Protein AF-A0AAE1NTW1-F1 (afdb_monomer_lite)

Sequence (272 aa):
MKDDIPMLDTGENPEVPMPQDMIDLEVKFEKLESELRDVNSNAEALKRNYLELTELKHILMKTRVLFDEREGRTSLNTQNFLPEDLKGSVQLEYITGVILREKIPAFELALWRGEQVYKSVFIIFFQGDNLKMKVEKICQGFHGAMYPSPETPAGMQEMAKGVKTRLDDLRTVLNQTLDHRHCILVSIAREIRVWMTKVLMMKDIYQAFNMFNLDVIENGFIAECWIPVANLEDVQLALQRGTEKTGSFPAALITRSTQECPPTFHRTNKFT

pLDDT: mean 83.4, std 15.57, range [38.5, 97.44]

InterPro domains:
  IPR002490 V-type ATPase, V0 complex, 116kDa subunit family [PF01496] (11-272)
  IPR002490 V-type ATPase, V0 complex, 116kDa subunit family [PTHR11629] (2-272)

Radius of gyration: 36.16 Å; chains: 1; bounding box: 75×44×102 Å

Foldseek 3Di:
DVPPQAQDDPVDADDQDDPVVVVVVVVVVVVLVVLLVVLVVVLVVLVVVLVVLVQVLVQLVVVVVVVVVVVVCVPDDPPPPDPPVPPDPADKDKWKWKAFPCLVDDDDDDDDDPDDTDIDIDMDIDHDDVVVVVVVVVCVVRVTGIDDADPDPVRSVVVSVVSVVVSVVSVVVSVVSVVVSVVSVNVCSHCVVVSVSNVVSVVVVVVVQVQWDQDPVVRDT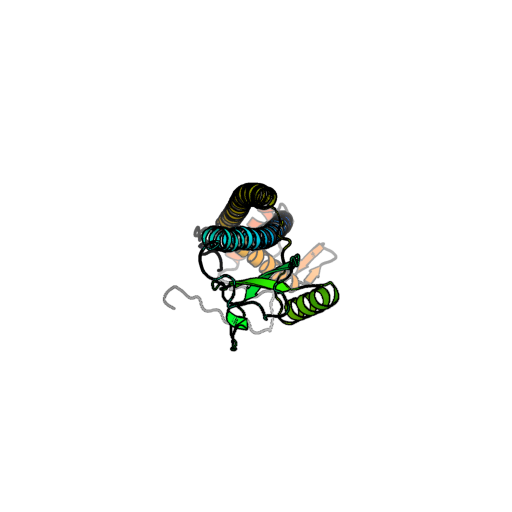HDDDDDDPVCPVVVQVVQVVVCVVVVHDGDDDDDDDDPDDGDDDDDDDPVD

Organism: NCBI:txid1843537

Secondary structure (DSSP, 8-state):
--S----------PPPPPHHHHHHHHHHHHHHHHHHHHHHHHHHHHHHHHHHHHHHHHHHHHHHHHHHHHHHTTTS-GGGSS-GGG-S----EEEEEEEEGGGSS-----SSS-----EEEEEEEE-SHHHHHHHHHHHHHTT-EEE---SSHHHHHHHHHHHHHHHHHHHHHHHHHHHHHHHHHHHHHHHHHHHHHHHHHHHHHHHHHTTSEEETTTTEEE------GGGHHHHHHH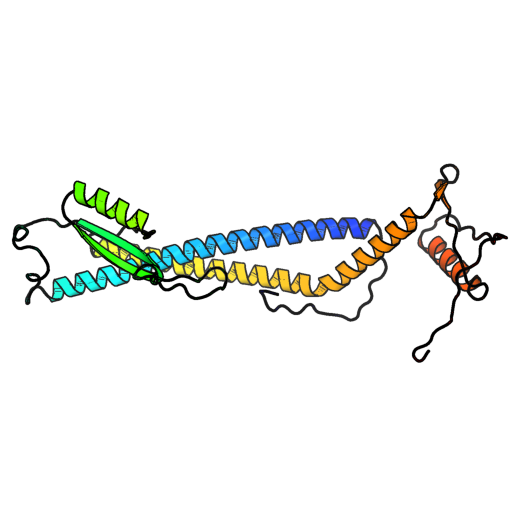HHHHHHHHT-PPP--------SPPPP-----S--

Structure (mmCIF, N/CA/C/O backbone):
data_AF-A0AAE1NTW1-F1
#
_entry.id   AF-A0AAE1NTW1-F1
#
loop_
_atom_site.group_PDB
_atom_site.id
_atom_site.type_symbol
_atom_site.label_atom_id
_atom_site.label_alt_id
_atom_site.label_comp_id
_atom_site.label_asym_id
_atom_site.label_entity_id
_atom_site.label_seq_id
_atom_site.pdbx_PDB_ins_code
_atom_site.Cartn_x
_atom_site.Cartn_y
_atom_site.Cartn_z
_atom_site.occupancy
_atom_site.B_iso_or_equiv
_atom_site.auth_seq_id
_atom_site.auth_comp_id
_atom_site.auth_asym_id
_atom_site.auth_atom_id
_atom_site.pdbx_PDB_model_num
ATOM 1 N N . MET A 1 1 ? -3.414 -10.719 -3.741 1.00 46.75 1 MET A N 1
ATOM 2 C CA . MET A 1 1 ? -3.835 -9.324 -3.489 1.00 46.75 1 MET A CA 1
ATOM 3 C C . MET A 1 1 ? -4.780 -9.352 -2.303 1.00 46.75 1 MET A C 1
ATOM 5 O O . MET A 1 1 ? -5.704 -10.141 -2.346 1.00 46.75 1 MET A O 1
ATOM 9 N N . LYS A 1 2 ? -4.506 -8.622 -1.216 1.00 53.47 2 LYS A N 1
ATOM 10 C CA . LYS A 1 2 ? -5.349 -8.655 -0.001 1.00 53.47 2 LYS A CA 1
ATOM 11 C C . LYS A 1 2 ? -6.585 -7.745 -0.084 1.00 53.47 2 LYS A C 1
ATOM 13 O O . LYS A 1 2 ? -7.468 -7.885 0.747 1.00 53.47 2 LYS A O 1
ATOM 18 N N . ASP A 1 3 ? -6.626 -6.846 -1.068 1.00 66.56 3 ASP A N 1
ATOM 19 C CA . ASP A 1 3 ? -7.650 -5.801 -1.199 1.00 66.56 3 ASP A CA 1
ATOM 20 C C . ASP A 1 3 ? -8.514 -5.930 -2.470 1.00 66.56 3 ASP A C 1
ATOM 22 O O . ASP A 1 3 ? -9.295 -5.031 -2.751 1.00 66.56 3 ASP A O 1
ATOM 26 N N . ASP A 1 4 ? -8.362 -7.011 -3.252 1.00 79.19 4 ASP A N 1
ATOM 27 C CA . ASP A 1 4 ? -9.123 -7.282 -4.492 1.00 79.19 4 ASP A CA 1
ATOM 28 C C . ASP A 1 4 ? -9.204 -6.113 -5.498 1.00 79.19 4 ASP A C 1
ATOM 30 O O . ASP A 1 4 ? -10.158 -5.985 -6.263 1.00 79.19 4 ASP A O 1
ATOM 34 N N . ILE A 1 5 ? -8.175 -5.262 -5.543 1.00 83.44 5 ILE A N 1
ATOM 35 C CA . ILE A 1 5 ? -8.079 -4.171 -6.521 1.00 83.44 5 ILE A CA 1
ATOM 36 C C . ILE A 1 5 ? -7.442 -4.720 -7.807 1.00 83.44 5 ILE A C 1
ATOM 38 O O . ILE A 1 5 ? -6.270 -5.112 -7.777 1.00 83.44 5 ILE A O 1
ATOM 42 N N . PRO A 1 6 ? -8.167 -4.755 -8.942 1.00 82.88 6 PRO A N 1
ATOM 43 C CA . PRO A 1 6 ? -7.606 -5.219 -10.201 1.00 82.88 6 PRO A CA 1
ATOM 44 C C . PRO A 1 6 ? -6.572 -4.214 -10.717 1.00 82.88 6 PRO A C 1
ATOM 46 O O . PRO A 1 6 ? -6.835 -3.014 -10.795 1.00 82.88 6 PRO A O 1
ATOM 49 N N . MET A 1 7 ? -5.395 -4.708 -11.106 1.00 83.31 7 MET A N 1
ATOM 50 C CA . MET A 1 7 ? -4.435 -3.904 -11.863 1.00 83.31 7 MET A CA 1
ATOM 51 C C . MET A 1 7 ? -4.991 -3.686 -13.265 1.00 83.31 7 MET A C 1
ATOM 53 O O . MET A 1 7 ? -5.134 -4.647 -14.026 1.00 83.31 7 MET A O 1
ATOM 57 N N . LEU A 1 8 ? -5.310 -2.436 -13.589 1.00 77.81 8 LEU A N 1
ATOM 58 C CA . LEU A 1 8 ? -5.854 -2.079 -14.891 1.00 77.81 8 LEU A CA 1
ATOM 59 C C . LEU A 1 8 ? -4.734 -2.127 -15.930 1.00 77.81 8 LEU A C 1
ATOM 61 O O . LEU A 1 8 ? -3.633 -1.631 -15.700 1.00 77.81 8 LEU A O 1
ATOM 65 N N . ASP A 1 9 ? -5.018 -2.765 -17.060 1.00 76.62 9 ASP A N 1
ATOM 66 C CA . ASP A 1 9 ? -4.158 -2.722 -18.233 1.00 76.62 9 ASP A CA 1
ATOM 67 C C . ASP A 1 9 ? -4.825 -1.820 -19.263 1.00 76.62 9 ASP A C 1
ATOM 69 O O . ASP A 1 9 ? -5.886 -2.149 -19.793 1.00 76.62 9 ASP A O 1
ATOM 73 N N . THR A 1 10 ? -4.242 -0.646 -19.486 1.00 75.69 10 THR A N 1
ATOM 74 C CA . THR A 1 10 ? -4.731 0.299 -20.492 1.00 75.69 10 THR A CA 1
ATOM 75 C C . THR A 1 10 ? -4.335 -0.130 -21.906 1.00 75.69 10 THR A C 1
ATOM 77 O O . THR A 1 10 ? -4.833 0.445 -22.870 1.00 75.69 10 THR A O 1
ATOM 80 N N . GLY A 1 11 ? -3.464 -1.141 -22.053 1.00 77.88 11 GLY A N 1
ATOM 81 C CA . GLY A 1 11 ? -2.886 -1.547 -23.335 1.00 77.88 11 GLY A CA 1
ATOM 82 C C . GLY A 1 11 ? -1.926 -0.510 -23.926 1.00 77.88 11 GLY A C 1
ATOM 83 O O . GLY A 1 11 ? -1.447 -0.684 -25.045 1.00 77.88 11 GLY A O 1
ATOM 84 N N . GLU A 1 12 ? -1.648 0.571 -23.196 1.00 79.31 12 GLU A N 1
ATOM 85 C CA . GLU A 1 12 ? -0.728 1.618 -23.619 1.00 79.31 12 GLU A CA 1
ATOM 86 C C . GLU A 1 12 ? 0.711 1.143 -23.435 1.00 79.31 12 GLU A C 1
ATOM 88 O O . GLU A 1 12 ? 1.112 0.718 -22.350 1.00 79.31 12 GLU A O 1
ATOM 93 N N . ASN A 1 13 ? 1.504 1.242 -24.500 1.00 84.19 13 ASN A N 1
ATOM 94 C CA . ASN A 1 13 ? 2.938 1.017 -24.422 1.00 84.19 13 ASN A CA 1
ATOM 95 C C . ASN A 1 13 ? 3.631 2.372 -24.213 1.00 84.19 13 ASN A C 1
ATOM 97 O O . ASN A 1 13 ? 3.634 3.179 -25.148 1.00 84.19 13 ASN A O 1
ATOM 101 N N . PRO A 1 14 ? 4.160 2.671 -23.013 1.00 89.81 14 PRO A N 1
ATOM 102 C CA . PRO A 1 14 ? 4.766 3.968 -22.753 1.00 89.81 14 PRO A CA 1
ATOM 103 C C . PRO A 1 14 ? 6.038 4.169 -23.575 1.00 89.81 14 PRO A C 1
ATOM 105 O O . PRO A 1 14 ? 6.786 3.228 -23.838 1.00 89.81 14 PRO A O 1
ATOM 108 N N . GLU A 1 15 ? 6.311 5.423 -23.934 1.00 89.56 15 GLU A N 1
ATOM 109 C CA . GLU A 1 15 ? 7.620 5.789 -24.470 1.00 89.56 15 GLU A CA 1
ATOM 110 C C . GLU A 1 15 ? 8.718 5.595 -23.417 1.00 89.56 15 GLU A C 1
ATOM 112 O O . GLU A 1 15 ? 8.477 5.703 -22.207 1.00 89.56 15 GLU A O 1
ATOM 117 N N . VAL A 1 16 ? 9.937 5.338 -23.904 1.00 90.25 16 VAL A N 1
ATOM 118 C CA . VAL A 1 16 ? 11.138 5.247 -23.069 1.00 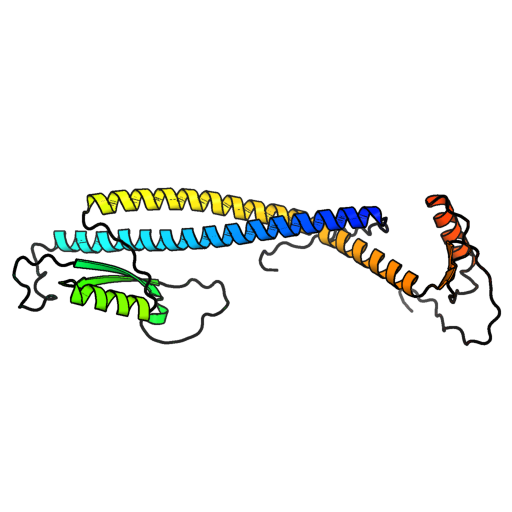90.25 16 VAL A CA 1
ATOM 119 C C . VAL A 1 16 ? 11.283 6.551 -22.269 1.00 90.25 16 VAL A C 1
ATOM 121 O O . VAL A 1 16 ? 11.349 7.620 -22.884 1.00 90.25 16 VAL A O 1
ATOM 124 N N . PRO A 1 17 ? 11.324 6.486 -20.926 1.00 92.75 17 PRO A N 1
ATOM 125 C CA . PRO A 1 17 ? 11.448 7.671 -20.084 1.00 92.75 17 PRO A CA 1
ATOM 126 C C . PRO A 1 17 ? 12.842 8.294 -20.212 1.00 92.75 17 PRO A C 1
ATOM 128 O O . PRO A 1 17 ? 13.831 7.592 -20.438 1.00 92.75 17 PRO A O 1
ATOM 131 N N . MET A 1 18 ? 12.941 9.609 -20.021 1.00 90.75 18 MET A N 1
ATOM 132 C CA . MET A 1 18 ? 14.243 10.253 -19.857 1.00 90.75 18 MET A CA 1
ATOM 133 C C . MET A 1 18 ? 14.819 9.952 -18.461 1.00 90.75 18 MET A C 1
ATOM 135 O O . MET A 1 18 ? 14.057 9.702 -17.525 1.00 90.75 18 MET A O 1
ATOM 139 N N . PRO A 1 19 ? 16.151 10.029 -18.265 1.00 91.06 19 PRO A N 1
ATOM 140 C CA . PRO A 1 19 ? 16.755 9.850 -16.943 1.00 91.06 19 PRO A CA 1
ATOM 141 C C . PRO A 1 19 ? 16.162 10.771 -15.865 1.00 91.06 19 PRO A C 1
ATOM 143 O O . PRO A 1 19 ? 16.040 10.368 -14.714 1.00 91.06 19 PRO A O 1
ATOM 146 N N . GLN A 1 20 ? 15.753 11.989 -16.234 1.00 91.69 20 GLN A N 1
ATOM 147 C CA . GLN A 1 20 ? 15.112 12.925 -15.308 1.00 91.69 20 GLN A CA 1
ATOM 148 C C . GLN A 1 20 ? 13.721 12.444 -14.861 1.00 91.69 20 GLN A C 1
ATOM 150 O O . GLN A 1 20 ? 13.424 12.486 -13.671 1.00 91.69 20 GLN A O 1
ATOM 155 N N . ASP A 1 21 ? 12.920 11.880 -15.772 1.00 92.50 21 ASP A N 1
ATOM 156 C CA . ASP A 1 21 ? 11.608 11.306 -15.440 1.00 92.50 21 ASP A CA 1
ATOM 157 C C . ASP A 1 21 ? 11.729 10.128 -14.459 1.00 92.50 21 ASP A C 1
ATOM 159 O O . ASP A 1 21 ? 10.807 9.846 -13.695 1.00 92.50 21 ASP A O 1
ATOM 163 N N . MET A 1 22 ? 12.860 9.413 -14.486 1.00 94.56 22 MET A N 1
ATOM 164 C CA . MET A 1 22 ? 13.136 8.315 -13.558 1.00 94.56 22 MET A CA 1
ATOM 165 C C . MET A 1 22 ? 13.396 8.815 -12.136 1.00 94.56 22 MET A C 1
ATOM 167 O O . MET A 1 22 ? 12.933 8.180 -11.192 1.00 94.56 22 MET A O 1
ATOM 171 N N . ILE A 1 23 ? 14.065 9.963 -11.987 1.00 94.88 23 ILE A N 1
ATOM 172 C CA . ILE A 1 23 ? 14.251 10.627 -10.688 1.00 94.88 23 ILE A CA 1
ATOM 173 C C . ILE A 1 23 ? 12.892 11.087 -10.149 1.00 94.88 23 ILE A C 1
ATOM 175 O O . ILE A 1 23 ? 12.562 10.842 -8.991 1.00 94.88 23 ILE A O 1
ATOM 179 N N . ASP A 1 24 ? 12.056 11.688 -10.999 1.00 95.00 24 ASP A N 1
ATOM 180 C CA . ASP A 1 24 ? 10.706 12.104 -10.602 1.00 95.00 24 ASP A CA 1
ATOM 181 C C . ASP A 1 24 ? 9.829 10.904 -10.198 1.00 95.00 24 ASP A C 1
ATOM 183 O O . ASP A 1 24 ? 9.049 10.983 -9.243 1.00 95.00 24 ASP A O 1
ATOM 187 N N . LEU A 1 25 ? 9.966 9.770 -10.897 1.00 95.12 25 LEU A N 1
ATOM 188 C CA . LEU A 1 25 ? 9.301 8.517 -10.537 1.00 95.12 25 LEU A CA 1
ATOM 189 C C . LEU A 1 25 ? 9.793 7.960 -9.200 1.00 95.12 25 LEU A C 1
ATOM 191 O O . LEU A 1 25 ? 8.965 7.505 -8.414 1.00 95.12 25 LEU A O 1
ATOM 195 N N . GLU A 1 26 ? 11.093 8.017 -8.921 1.00 96.00 26 GLU A N 1
ATOM 196 C CA . GLU A 1 26 ? 11.665 7.605 -7.635 1.00 96.00 26 GLU A CA 1
ATOM 197 C C . GLU A 1 26 ? 11.064 8.421 -6.484 1.00 96.00 26 GLU A C 1
ATOM 199 O O . GLU A 1 26 ? 10.476 7.845 -5.568 1.00 96.00 26 GLU A O 1
ATOM 204 N N . VAL A 1 27 ? 11.060 9.753 -6.599 1.00 97.19 27 VAL A N 1
ATOM 205 C CA . VAL A 1 27 ? 10.424 10.651 -5.617 1.00 97.19 27 VAL A CA 1
ATOM 206 C C . VAL A 1 27 ? 8.932 10.333 -5.449 1.00 97.19 27 VAL A C 1
ATOM 208 O O . VAL A 1 27 ? 8.403 10.326 -4.332 1.00 97.19 27 VAL A O 1
ATOM 211 N N . LYS A 1 28 ? 8.223 10.043 -6.551 1.00 95.75 28 LYS A N 1
ATOM 212 C CA . LYS A 1 28 ? 6.808 9.640 -6.510 1.00 95.75 28 LYS A CA 1
ATOM 213 C C . LYS A 1 28 ? 6.632 8.318 -5.755 1.00 95.75 28 LYS A C 1
ATOM 215 O O . LYS A 1 28 ? 5.699 8.216 -4.956 1.00 95.75 28 LYS A O 1
ATOM 220 N N . PHE A 1 29 ? 7.495 7.326 -5.976 1.00 96.94 29 PHE A N 1
ATOM 221 C CA . PHE A 1 29 ? 7.429 6.032 -5.291 1.00 96.94 29 PHE A CA 1
ATOM 222 C C . PHE A 1 29 ? 7.734 6.150 -3.805 1.00 96.94 29 PHE A C 1
ATOM 224 O O . PHE A 1 29 ? 6.956 5.630 -3.010 1.00 96.94 29 PHE A O 1
ATOM 231 N N . GLU A 1 30 ? 8.781 6.880 -3.422 1.00 97.44 30 GLU A N 1
ATOM 232 C CA . GLU A 1 30 ? 9.118 7.113 -2.013 1.00 97.44 30 GLU A CA 1
ATOM 233 C C . GLU A 1 30 ? 7.956 7.770 -1.266 1.00 97.44 30 GLU A C 1
ATOM 235 O O . GLU A 1 30 ? 7.570 7.336 -0.176 1.00 97.44 30 GLU A O 1
ATOM 240 N N . LYS A 1 31 ? 7.331 8.780 -1.884 1.00 97.00 31 LYS A N 1
ATOM 241 C CA . LYS A 1 31 ? 6.164 9.453 -1.313 1.00 97.00 31 LYS A CA 1
ATOM 242 C C . LYS A 1 31 ? 4.980 8.499 -1.138 1.00 97.00 31 LYS A C 1
ATOM 244 O O . LYS A 1 31 ? 4.380 8.475 -0.065 1.00 97.00 31 LYS A O 1
ATOM 249 N N . LEU A 1 32 ? 4.641 7.726 -2.173 1.00 96.75 32 LEU A N 1
ATOM 250 C CA . LEU A 1 32 ? 3.528 6.770 -2.127 1.00 96.75 32 LEU A CA 1
ATOM 251 C C . LEU A 1 32 ? 3.777 5.649 -1.114 1.00 96.75 32 LEU A C 1
ATOM 253 O O . LEU A 1 32 ? 2.855 5.235 -0.412 1.00 96.75 32 LEU A O 1
ATOM 257 N N . GLU A 1 33 ? 5.014 5.166 -1.020 1.00 96.12 33 GLU A N 1
ATOM 258 C CA . GLU A 1 33 ? 5.404 4.154 -0.046 1.00 96.12 33 GLU A CA 1
ATOM 259 C C . GLU A 1 33 ? 5.278 4.688 1.383 1.00 96.12 33 GLU A C 1
ATOM 261 O O . GLU A 1 33 ? 4.667 4.023 2.224 1.00 96.12 33 GLU A O 1
ATOM 266 N N . SER A 1 34 ? 5.809 5.886 1.651 1.00 96.94 34 SER A N 1
ATOM 267 C CA . SER A 1 34 ? 5.696 6.531 2.962 1.00 96.94 34 SER A CA 1
ATOM 268 C C . SER A 1 34 ? 4.233 6.721 3.352 1.00 96.94 34 SER A C 1
ATOM 270 O O . SER A 1 34 ? 3.830 6.314 4.440 1.00 96.94 34 SER A O 1
ATOM 272 N N . GLU A 1 35 ? 3.414 7.263 2.448 1.00 96.25 35 GLU A N 1
ATOM 273 C CA . GLU A 1 35 ? 1.996 7.507 2.711 1.00 96.25 35 GLU A CA 1
ATOM 274 C C . GLU A 1 35 ? 1.241 6.203 3.012 1.00 96.25 35 GLU A C 1
ATOM 276 O O . GLU A 1 35 ? 0.511 6.116 4.002 1.00 96.25 35 GLU A O 1
ATOM 281 N N . LEU A 1 36 ? 1.448 5.149 2.216 1.00 95.31 36 LEU A N 1
ATOM 282 C CA . LEU A 1 36 ? 0.819 3.849 2.466 1.00 95.31 36 LEU A CA 1
ATOM 283 C C . LEU A 1 36 ? 1.290 3.211 3.774 1.00 95.31 36 LEU A C 1
ATOM 285 O O . LEU A 1 36 ? 0.491 2.575 4.469 1.00 95.31 36 LEU A O 1
ATOM 289 N N . ARG A 1 37 ? 2.570 3.361 4.121 1.00 95.69 37 ARG A N 1
ATOM 290 C CA . ARG A 1 37 ? 3.134 2.849 5.373 1.00 95.69 37 ARG A CA 1
ATOM 291 C C . ARG A 1 37 ? 2.486 3.528 6.578 1.00 95.69 37 ARG A C 1
ATOM 293 O O . ARG A 1 37 ? 2.047 2.830 7.495 1.00 95.69 37 ARG A O 1
ATOM 300 N N . ASP A 1 38 ? 2.353 4.848 6.536 1.00 95.88 38 ASP A N 1
ATOM 301 C CA . ASP A 1 38 ? 1.736 5.638 7.602 1.00 95.88 38 ASP A CA 1
ATOM 302 C C . ASP A 1 38 ? 0.249 5.308 7.753 1.00 95.88 38 ASP A C 1
ATOM 304 O O . ASP A 1 38 ? -0.223 5.031 8.858 1.00 95.88 38 ASP A O 1
ATOM 308 N N . VAL A 1 39 ? -0.490 5.243 6.641 1.00 95.25 39 VAL A N 1
ATOM 309 C CA . VAL A 1 39 ? -1.915 4.880 6.640 1.00 95.25 39 VAL A CA 1
ATOM 310 C C . VAL A 1 39 ? -2.131 3.473 7.201 1.00 95.25 39 VAL A C 1
ATOM 312 O O . VAL A 1 39 ? -3.048 3.269 7.999 1.00 95.25 39 VAL A O 1
ATOM 315 N N . ASN A 1 40 ? -1.281 2.506 6.846 1.00 92.12 40 ASN A N 1
ATOM 316 C CA . ASN A 1 40 ? -1.369 1.146 7.380 1.00 92.12 40 ASN A CA 1
ATOM 317 C C . ASN A 1 40 ? -1.079 1.099 8.886 1.00 92.12 40 ASN A C 1
ATOM 319 O O . ASN A 1 40 ? -1.865 0.515 9.634 1.00 92.12 40 ASN A O 1
ATOM 323 N N . SER A 1 41 ? -0.007 1.753 9.341 1.00 94.56 41 SER A N 1
ATOM 324 C CA . SER A 1 41 ? 0.349 1.834 10.765 1.00 94.56 41 SER A CA 1
ATOM 325 C C . SER A 1 41 ? -0.773 2.473 11.594 1.00 94.56 41 SER A C 1
ATOM 327 O O . SER A 1 41 ? -1.205 1.927 12.617 1.00 94.56 41 SER A O 1
ATOM 329 N N . ASN A 1 42 ? -1.332 3.581 11.098 1.00 93.38 42 ASN A N 1
ATOM 330 C CA . ASN A 1 42 ? -2.451 4.276 11.727 1.00 93.38 42 ASN A CA 1
ATOM 331 C C . ASN A 1 42 ? -3.712 3.404 11.765 1.00 93.38 42 ASN A C 1
ATOM 333 O O . ASN A 1 42 ? -4.355 3.297 12.811 1.00 93.38 42 ASN A O 1
ATOM 337 N N . ALA A 1 43 ? -4.049 2.727 10.664 1.00 91.06 43 ALA A N 1
ATOM 338 C CA . ALA A 1 43 ? -5.199 1.829 10.609 1.00 91.06 43 ALA A CA 1
ATOM 339 C C . ALA A 1 43 ? -5.066 0.658 11.597 1.00 91.06 43 ALA A C 1
ATOM 341 O O . ALA A 1 43 ? -6.049 0.275 12.234 1.00 91.06 43 ALA A O 1
ATOM 342 N N . GLU A 1 44 ? -3.870 0.091 11.760 1.00 90.25 44 GLU A N 1
ATOM 343 C CA . GLU A 1 44 ? -3.610 -0.961 12.746 1.00 90.25 44 GLU A CA 1
ATOM 344 C C . GLU A 1 44 ? -3.748 -0.460 14.186 1.00 90.25 44 GLU A C 1
ATOM 346 O O . GLU A 1 44 ? -4.365 -1.137 15.013 1.00 90.25 44 GLU A O 1
ATOM 351 N N . ALA A 1 45 ? -3.218 0.727 14.494 1.00 92.56 45 ALA A N 1
ATOM 352 C CA . ALA A 1 45 ? -3.354 1.342 15.812 1.00 92.56 45 ALA A CA 1
ATOM 353 C C . ALA A 1 45 ? -4.823 1.655 16.150 1.00 92.56 45 ALA A C 1
ATOM 355 O O . ALA A 1 45 ? -5.294 1.321 17.241 1.00 92.56 45 ALA A O 1
ATOM 356 N N . LEU A 1 46 ? -5.572 2.217 15.195 1.00 92.00 46 LEU A N 1
ATOM 357 C CA . LEU A 1 46 ? -7.005 2.487 15.334 1.00 92.00 46 LEU A CA 1
ATOM 358 C C . LEU A 1 46 ? -7.805 1.199 15.548 1.00 92.00 46 LEU A C 1
ATOM 360 O O . LEU A 1 46 ? -8.664 1.157 16.427 1.00 92.00 46 LEU A O 1
ATOM 364 N N . LYS A 1 47 ? -7.504 0.130 14.798 1.00 90.50 47 LYS A N 1
ATOM 365 C CA . LYS A 1 47 ? -8.144 -1.184 14.981 1.00 90.50 47 LYS A CA 1
ATOM 366 C C . LYS A 1 47 ? -7.875 -1.763 16.367 1.00 90.50 47 LYS A C 1
ATOM 368 O O . LYS A 1 47 ? -8.808 -2.272 16.982 1.00 90.50 47 LYS A O 1
ATOM 373 N N . ARG A 1 48 ? -6.639 -1.672 16.871 1.00 90.31 48 ARG A N 1
ATOM 374 C CA . ARG A 1 48 ? -6.294 -2.129 18.230 1.00 90.31 48 ARG A CA 1
ATOM 375 C C . ARG A 1 48 ? -7.125 -1.403 19.290 1.00 90.31 48 ARG A C 1
ATOM 377 O O . ARG A 1 48 ? -7.823 -2.061 20.053 1.00 90.31 48 ARG A O 1
ATOM 384 N N . ASN A 1 49 ? -7.153 -0.072 19.247 1.00 92.81 49 ASN A N 1
ATOM 385 C CA . ASN A 1 49 ? -7.946 0.741 20.177 1.00 92.81 49 ASN A CA 1
ATOM 386 C C . ASN A 1 49 ? -9.457 0.442 20.066 1.00 92.81 49 ASN A C 1
ATOM 388 O O . ASN A 1 49 ? -10.153 0.265 21.066 1.00 92.81 49 ASN A O 1
ATOM 392 N N . TYR A 1 50 ? -9.968 0.299 18.840 1.00 91.12 50 TYR A N 1
ATOM 393 C CA . TYR A 1 50 ? -11.365 -0.062 18.606 1.00 91.12 50 TYR A CA 1
ATOM 394 C C . TYR A 1 50 ? -11.734 -1.412 19.240 1.00 91.12 50 TYR A C 1
ATOM 396 O O . TYR A 1 50 ? -12.803 -1.541 19.842 1.00 91.12 50 TYR A O 1
ATOM 404 N N . LEU A 1 51 ? -10.858 -2.418 19.131 1.00 90.12 51 LEU A N 1
ATOM 405 C CA . LEU A 1 51 ? -11.069 -3.734 19.737 1.00 90.12 51 LEU A CA 1
ATOM 406 C C . LEU A 1 51 ? -11.048 -3.669 21.271 1.00 90.12 51 LEU A C 1
ATOM 408 O O . LEU A 1 51 ? -11.954 -4.215 21.898 1.00 90.12 51 LEU A O 1
ATOM 412 N N . GLU A 1 52 ? -10.095 -2.951 21.867 1.00 91.44 52 GLU A N 1
ATOM 413 C CA . GLU A 1 52 ? -10.004 -2.758 23.326 1.00 91.44 52 GLU A CA 1
ATOM 414 C C . GLU A 1 52 ? -11.252 -2.063 23.895 1.00 91.44 52 GLU A C 1
ATOM 416 O O . GLU A 1 52 ? -11.854 -2.521 24.869 1.00 91.44 52 GLU A O 1
ATOM 421 N N . LEU A 1 53 ? -11.724 -0.991 23.251 1.00 92.81 53 LEU A N 1
ATOM 422 C CA . LEU A 1 53 ? -12.957 -0.317 23.670 1.00 92.81 53 LEU A CA 1
ATOM 423 C C . LEU A 1 53 ? -14.202 -1.174 23.434 1.00 92.81 53 LEU A C 1
ATOM 425 O O . LEU A 1 53 ? -15.166 -1.097 24.201 1.00 92.81 53 LEU A O 1
ATOM 429 N N . THR A 1 54 ? -14.194 -2.013 22.398 1.00 91.38 54 THR A N 1
ATOM 430 C CA . THR A 1 54 ? -15.275 -2.972 22.156 1.00 91.38 54 THR A CA 1
ATOM 431 C C . THR A 1 54 ? -15.325 -4.014 23.270 1.00 91.38 54 THR A C 1
ATOM 433 O O . THR A 1 54 ? -16.416 -4.341 23.738 1.00 91.38 54 THR A O 1
ATOM 436 N N . GLU A 1 55 ? -14.183 -4.507 23.742 1.00 91.19 55 GLU A N 1
ATOM 437 C CA . GLU A 1 55 ? -14.104 -5.397 24.905 1.00 91.19 55 GLU A CA 1
ATOM 438 C C . GLU A 1 55 ? -14.662 -4.726 26.159 1.00 91.19 55 GLU A C 1
ATOM 440 O O . GLU A 1 55 ? -15.580 -5.269 26.780 1.00 91.19 55 GLU A O 1
ATOM 445 N N . LEU A 1 56 ? -14.204 -3.510 26.469 1.00 92.25 56 LEU A N 1
ATOM 446 C CA . LEU A 1 56 ? -14.690 -2.746 27.618 1.00 92.25 56 LEU A CA 1
ATOM 447 C C . LEU A 1 56 ? -16.206 -2.508 27.555 1.00 92.25 56 LEU A C 1
ATOM 449 O O . LEU A 1 56 ? -16.907 -2.691 28.550 1.00 92.25 56 LEU A O 1
ATOM 453 N N . LYS A 1 57 ? -16.749 -2.174 26.377 1.00 91.94 57 LYS A N 1
ATOM 454 C CA . LYS A 1 57 ? -18.199 -2.049 26.172 1.00 91.94 57 LYS A CA 1
ATOM 455 C C . LYS A 1 57 ? -18.931 -3.338 26.555 1.00 91.94 57 LYS A C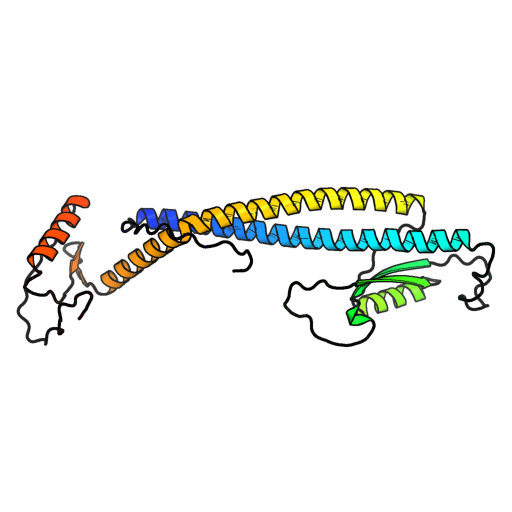 1
ATOM 457 O O . LYS A 1 57 ? -19.945 -3.276 27.250 1.00 91.94 57 LYS A O 1
ATOM 462 N N . HIS A 1 58 ? -18.448 -4.496 26.104 1.00 90.00 58 HIS A N 1
ATOM 463 C CA . HIS A 1 58 ? -19.087 -5.778 26.411 1.00 90.00 58 HIS A CA 1
ATOM 464 C C . HIS A 1 58 ? -19.000 -6.124 27.897 1.00 90.00 58 HIS A C 1
ATOM 466 O O . HIS A 1 58 ? -19.980 -6.630 28.444 1.00 90.00 58 HIS A O 1
ATOM 472 N N . ILE A 1 59 ? -17.882 -5.809 28.555 1.00 90.38 59 ILE A N 1
ATOM 473 C CA . ILE A 1 59 ? -17.737 -5.960 30.007 1.00 90.38 59 ILE A CA 1
ATOM 474 C C . ILE A 1 59 ? -18.796 -5.127 30.722 1.00 90.38 59 ILE A C 1
ATOM 476 O O . ILE A 1 59 ? -19.600 -5.690 31.453 1.00 90.38 59 ILE A O 1
ATOM 480 N N . LEU A 1 60 ? -18.882 -3.823 30.443 1.00 88.94 60 LEU A N 1
ATOM 481 C CA . LEU A 1 60 ? -19.853 -2.932 31.089 1.00 88.94 60 LEU A CA 1
ATOM 482 C C . LEU A 1 60 ? -21.302 -3.404 30.885 1.00 88.94 60 LEU A C 1
ATOM 484 O O . LEU A 1 60 ? -22.104 -3.369 31.818 1.00 88.94 60 LEU A O 1
ATOM 488 N N . MET A 1 61 ? -21.641 -3.897 29.688 1.00 87.00 61 MET A N 1
ATOM 489 C CA . MET A 1 61 ? -22.975 -4.440 29.407 1.00 87.00 61 MET A CA 1
ATOM 490 C C . MET A 1 61 ? -23.262 -5.728 30.189 1.00 87.00 61 MET A C 1
ATOM 492 O O . MET A 1 61 ? -24.358 -5.879 30.724 1.00 87.00 61 MET A O 1
ATOM 496 N N . LYS A 1 62 ? -22.307 -6.663 30.259 1.00 84.94 62 LYS A N 1
ATOM 497 C CA . LYS A 1 62 ? -22.490 -7.954 30.944 1.00 84.94 62 LYS A CA 1
ATOM 498 C C . LYS A 1 62 ? -22.467 -7.812 32.462 1.00 84.94 62 LYS A C 1
ATOM 500 O O . LYS A 1 62 ? -23.300 -8.418 33.129 1.00 84.94 62 LYS A O 1
ATOM 505 N N . THR A 1 63 ? -21.572 -6.982 32.988 1.00 84.94 63 THR A N 1
ATOM 506 C CA . THR A 1 63 ? -21.484 -6.656 34.413 1.00 84.94 63 THR A CA 1
ATOM 507 C C . THR A 1 63 ? -22.790 -6.045 34.906 1.00 84.94 63 THR A C 1
ATOM 509 O O . THR A 1 63 ? -23.340 -6.522 35.894 1.00 84.94 63 THR A O 1
ATOM 512 N N . ARG A 1 64 ? -23.361 -5.082 34.169 1.00 80.75 64 ARG A N 1
ATOM 513 C CA . ARG A 1 64 ? -24.654 -4.481 34.520 1.00 80.75 64 ARG A CA 1
ATOM 514 C C . ARG A 1 64 ? -25.783 -5.508 34.620 1.00 80.75 64 ARG A C 1
ATOM 516 O O . ARG A 1 64 ? -26.489 -5.513 35.616 1.00 80.75 64 ARG A O 1
ATOM 523 N N . VAL A 1 65 ? -25.927 -6.393 33.630 1.00 79.88 65 VAL A N 1
ATOM 524 C CA . VAL A 1 65 ? -26.975 -7.434 33.648 1.00 79.88 65 VAL A CA 1
ATOM 525 C C . VAL A 1 65 ? -26.839 -8.334 34.878 1.00 79.88 65 VAL A C 1
ATOM 527 O O . VAL A 1 65 ? -27.834 -8.631 35.528 1.00 79.88 65 VAL A O 1
ATOM 530 N N . LEU A 1 66 ? -25.613 -8.720 35.241 1.00 75.19 66 LEU A N 1
ATOM 531 C CA . LEU A 1 66 ? -25.366 -9.563 36.414 1.00 75.19 66 LEU A CA 1
ATOM 532 C C . LEU A 1 66 ? -25.714 -8.871 37.741 1.00 75.19 66 LEU A C 1
ATOM 534 O O . LEU A 1 66 ? -26.152 -9.544 38.675 1.00 75.19 66 LEU A O 1
ATOM 538 N N . PHE A 1 67 ? -25.524 -7.554 37.845 1.00 74.50 67 PHE A N 1
ATOM 539 C CA . PHE A 1 67 ? -25.910 -6.787 39.033 1.00 74.50 67 PHE A CA 1
ATOM 540 C C . PHE A 1 67 ? -27.418 -6.496 39.077 1.00 74.50 67 PHE A C 1
ATOM 542 O O . PHE A 1 67 ? -28.026 -6.717 40.124 1.00 74.50 67 PHE A O 1
ATOM 549 N N . ASP A 1 68 ? -28.037 -6.131 37.950 1.00 72.12 68 ASP A N 1
ATOM 550 C CA . ASP A 1 68 ? -29.493 -5.933 37.844 1.00 72.12 68 ASP A CA 1
ATOM 551 C C . ASP A 1 68 ? -30.251 -7.244 38.182 1.00 72.12 68 ASP A C 1
ATOM 553 O O . ASP A 1 68 ? -31.246 -7.236 38.910 1.00 72.12 68 ASP A O 1
ATOM 557 N N . GLU A 1 69 ? -29.750 -8.407 37.735 1.00 66.12 69 GLU A N 1
ATOM 558 C CA . GLU A 1 69 ? -30.297 -9.727 38.099 1.00 66.12 69 GLU A CA 1
ATOM 559 C C . GLU A 1 69 ? -30.144 -10.056 39.594 1.00 66.12 69 GLU A C 1
ATOM 561 O O . GLU A 1 69 ? -30.990 -10.757 40.156 1.00 66.12 69 GLU A O 1
ATOM 566 N N . ARG A 1 70 ? -29.081 -9.574 40.253 1.00 58.00 70 ARG A N 1
ATOM 567 C CA . ARG A 1 70 ? -28.880 -9.749 41.701 1.00 58.00 70 ARG A CA 1
ATOM 568 C C . ARG A 1 70 ? -29.829 -8.873 42.512 1.00 58.00 70 ARG A C 1
ATOM 570 O O . ARG A 1 70 ? -30.415 -9.383 43.462 1.00 58.00 70 ARG A O 1
ATOM 577 N N . GLU A 1 71 ? -30.028 -7.615 42.120 1.00 53.91 71 GLU A N 1
ATOM 578 C CA . GLU A 1 71 ? -30.986 -6.714 42.777 1.00 53.91 71 GLU A CA 1
ATOM 579 C C . GLU A 1 71 ? -32.436 -7.203 42.603 1.00 53.91 71 GLU A C 1
ATOM 581 O O . GLU A 1 71 ? -33.213 -7.192 43.561 1.00 53.91 71 GLU A O 1
ATOM 586 N N . GLY A 1 72 ? -32.786 -7.755 41.434 1.00 47.06 72 GLY A N 1
ATOM 587 C CA . GLY A 1 72 ? -34.088 -8.393 41.196 1.00 47.06 72 GLY A CA 1
ATOM 588 C C . GLY A 1 72 ? -34.292 -9.729 41.931 1.00 47.06 72 GLY A C 1
ATOM 589 O O . GLY A 1 72 ? -35.429 -10.138 42.167 1.00 47.06 72 GLY A O 1
ATOM 590 N N . ARG A 1 73 ? -33.209 -10.410 42.334 1.00 42.59 73 ARG A N 1
ATOM 591 C CA . ARG A 1 73 ? -33.231 -11.671 43.103 1.00 42.59 73 ARG A CA 1
ATOM 592 C C . ARG A 1 73 ? -33.126 -11.492 44.614 1.00 42.59 73 ARG A C 1
ATOM 594 O O . ARG A 1 73 ? -33.117 -12.496 45.329 1.00 42.59 73 ARG A O 1
ATOM 601 N N . THR A 1 74 ? -33.195 -10.265 45.129 1.00 41.72 74 THR A N 1
ATOM 602 C CA . THR A 1 74 ? -33.282 -9.972 46.576 1.00 41.72 74 THR A CA 1
ATOM 603 C C . THR A 1 74 ? -34.606 -10.423 47.227 1.00 41.72 74 THR A C 1
ATOM 605 O O . THR A 1 74 ? -35.042 -9.886 48.240 1.00 41.72 74 THR A O 1
ATOM 608 N N . SER A 1 75 ? -35.271 -11.436 46.668 1.00 41.34 75 SER A N 1
ATOM 609 C CA . SER A 1 75 ? -36.319 -12.202 47.344 1.00 41.34 75 SER A CA 1
ATOM 610 C C . SER A 1 75 ? -36.171 -13.721 47.221 1.00 41.34 75 SER A C 1
ATOM 612 O O . SER A 1 75 ? -36.854 -14.414 47.962 1.00 41.34 75 SER A O 1
ATOM 614 N N . LEU A 1 76 ? -35.265 -14.276 46.398 1.00 39.38 76 LEU A N 1
ATOM 615 C CA . LEU A 1 76 ? -35.015 -15.726 46.376 1.00 39.38 76 LEU A CA 1
ATOM 616 C C . LEU A 1 76 ? -33.544 -16.056 46.038 1.00 39.38 76 LEU A C 1
ATOM 618 O O . LEU A 1 76 ? -33.125 -16.051 44.883 1.00 39.38 76 LEU A O 1
ATOM 622 N N . ASN A 1 77 ? -32.806 -16.441 47.085 1.00 39.22 77 ASN A N 1
ATOM 623 C CA . ASN A 1 77 ? -31.618 -17.306 47.074 1.00 39.22 77 ASN A CA 1
ATOM 624 C C . ASN A 1 77 ? -30.313 -16.809 46.424 1.00 39.22 77 ASN A C 1
ATOM 626 O O . ASN A 1 77 ? -29.687 -17.513 45.632 1.00 39.22 77 ASN A O 1
ATOM 630 N N . THR A 1 78 ? -29.767 -15.703 46.928 1.00 43.09 78 THR A N 1
ATOM 631 C CA . THR A 1 78 ? -28.314 -15.421 46.867 1.00 43.09 78 THR A CA 1
ATOM 632 C C . THR A 1 78 ? -27.485 -16.291 47.834 1.00 43.09 78 THR A C 1
ATOM 634 O O . THR A 1 78 ? -26.265 -16.172 47.883 1.00 43.09 78 THR A O 1
ATOM 637 N N . GLN A 1 79 ? -28.124 -17.183 48.599 1.00 43.53 79 GLN A N 1
ATOM 638 C CA . GLN A 1 79 ? -27.501 -17.962 49.678 1.00 43.53 79 GLN A CA 1
ATOM 639 C C . GLN A 1 79 ? -26.761 -19.240 49.232 1.00 43.53 79 GLN A C 1
ATOM 641 O O . GLN A 1 79 ? -26.147 -19.884 50.073 1.00 43.53 79 GLN A O 1
ATOM 646 N N . ASN A 1 80 ? -26.766 -19.603 47.941 1.00 43.22 80 ASN A N 1
ATOM 647 C CA . ASN A 1 80 ? -26.248 -20.910 47.491 1.00 43.22 80 ASN A CA 1
ATOM 648 C C . ASN A 1 80 ? -24.859 -20.887 46.823 1.00 43.22 80 ASN A C 1
ATOM 650 O O . ASN A 1 80 ? -24.358 -21.944 46.454 1.00 43.22 80 ASN A O 1
ATOM 654 N N . PHE A 1 81 ? -24.230 -19.718 46.651 1.00 45.25 81 PHE A N 1
ATOM 655 C CA . PHE A 1 81 ? -22.926 -19.600 45.966 1.00 45.25 81 PHE A CA 1
ATOM 656 C C . PHE A 1 81 ? -21.813 -18.972 46.819 1.00 45.25 81 PHE A C 1
ATOM 658 O O . PHE A 1 81 ? -20.701 -18.795 46.325 1.00 45.25 81 PHE A O 1
ATOM 665 N N . LEU A 1 82 ? -22.082 -18.650 48.087 1.00 44.16 82 LEU A N 1
ATOM 666 C CA . LEU A 1 82 ? -21.083 -18.147 49.032 1.00 44.16 82 LEU A CA 1
ATOM 667 C C . LEU A 1 82 ? -20.916 -19.162 50.175 1.00 44.16 82 LEU A C 1
ATOM 669 O O . LEU A 1 82 ? -21.930 -19.594 50.727 1.00 44.16 82 LEU A O 1
ATOM 673 N N . PRO A 1 83 ? -19.676 -19.554 50.533 1.00 45.50 83 PRO A N 1
ATOM 674 C CA . PRO A 1 83 ? -19.409 -20.342 51.733 1.00 45.50 83 PRO A CA 1
ATOM 675 C C . PRO A 1 83 ? -20.061 -19.704 52.964 1.00 45.50 83 PRO A C 1
ATOM 677 O O . PRO A 1 83 ? -20.082 -18.480 53.101 1.00 45.50 83 PRO A O 1
ATOM 680 N N . GLU A 1 84 ? -20.592 -20.538 53.856 1.00 47.19 84 GLU A N 1
ATOM 681 C CA . GLU A 1 84 ? -21.403 -20.125 55.007 1.00 47.19 84 GLU A CA 1
ATOM 682 C C . GLU A 1 84 ? -20.713 -19.135 55.961 1.00 47.19 84 GLU A C 1
ATOM 684 O O . GLU A 1 84 ? -21.389 -18.359 56.639 1.00 47.19 84 GLU A O 1
ATOM 689 N N . ASP A 1 85 ? -19.383 -19.083 55.917 1.00 48.88 85 ASP A N 1
ATOM 690 C CA . ASP A 1 85 ? -18.520 -18.237 56.747 1.00 48.88 85 ASP A CA 1
ATOM 691 C C . ASP A 1 85 ? -18.525 -16.743 56.354 1.00 48.88 85 ASP A C 1
ATOM 693 O O . ASP A 1 85 ? -17.963 -15.908 57.061 1.00 48.88 85 ASP A O 1
ATOM 697 N N . LEU A 1 86 ? -19.170 -16.378 55.238 1.00 48.56 86 LEU A N 1
ATOM 698 C CA . LEU A 1 86 ? -19.194 -15.016 54.673 1.00 48.56 86 LEU A CA 1
ATOM 699 C C . LEU A 1 86 ? -20.533 -14.284 54.868 1.00 48.56 86 LEU A C 1
ATOM 701 O O . LEU A 1 86 ? -20.739 -13.215 54.300 1.00 48.56 86 LEU A O 1
ATOM 705 N N . LYS A 1 87 ? -21.454 -14.834 55.674 1.00 45.69 87 LYS A N 1
ATOM 706 C CA . LYS A 1 87 ? -22.819 -14.303 55.899 1.00 45.69 87 LYS A CA 1
ATOM 707 C C . LYS A 1 87 ? -22.888 -12.987 56.710 1.00 45.69 87 LYS A C 1
ATOM 709 O O . LYS A 1 87 ? -23.986 -12.513 56.994 1.00 45.69 87 LYS A O 1
ATOM 714 N N . GLY A 1 88 ? -21.752 -12.389 57.081 1.00 41.66 88 GLY A N 1
ATOM 715 C CA . GLY A 1 88 ? -21.679 -11.042 57.666 1.00 41.66 88 GLY A CA 1
ATOM 716 C C . GLY A 1 88 ? -21.570 -9.958 56.591 1.00 41.66 88 GLY A C 1
ATOM 717 O O . GLY A 1 88 ? -21.246 -10.270 55.453 1.00 41.66 88 GLY A O 1
ATOM 718 N N . SER A 1 89 ? -21.829 -8.693 56.939 1.00 48.34 89 SER A N 1
ATOM 719 C CA . SER A 1 89 ? -21.740 -7.498 56.076 1.00 48.34 89 SER A CA 1
ATOM 720 C C . SER A 1 89 ? -20.342 -7.276 55.475 1.00 48.34 89 SER A C 1
ATOM 722 O O . SER A 1 89 ? -19.617 -6.359 55.853 1.00 48.34 89 SER A O 1
ATOM 724 N N . VAL A 1 90 ? -19.937 -8.148 54.563 1.00 54.16 90 VAL A N 1
ATOM 725 C CA . VAL A 1 90 ? -18.623 -8.163 53.941 1.00 54.16 90 VAL A CA 1
ATOM 726 C C . VAL A 1 90 ? -18.734 -7.484 52.585 1.00 54.16 90 VAL A C 1
ATOM 728 O O . VAL A 1 90 ? -19.442 -7.948 51.692 1.00 54.16 90 VAL A O 1
ATOM 731 N N . GLN A 1 91 ? -18.012 -6.378 52.432 1.00 63.69 91 GLN A N 1
ATOM 732 C CA . GLN A 1 91 ? -17.824 -5.715 51.149 1.00 63.69 91 GLN A CA 1
ATOM 733 C C . GLN A 1 91 ? -16.944 -6.616 50.268 1.00 63.69 91 GLN A C 1
ATOM 735 O O . GLN A 1 91 ? -15.742 -6.739 50.494 1.00 63.69 91 GLN A O 1
ATOM 740 N N . LEU A 1 92 ? -17.565 -7.319 49.319 1.00 71.00 92 LEU A N 1
ATOM 741 C CA . LEU A 1 92 ? -16.861 -8.114 48.313 1.00 71.00 92 LEU A CA 1
ATOM 742 C C . LEU A 1 92 ? -16.270 -7.184 47.248 1.00 71.00 92 LEU A C 1
ATOM 744 O O . LEU A 1 92 ? -16.980 -6.338 46.705 1.00 71.00 92 LEU A O 1
ATOM 748 N N . GLU A 1 93 ? -15.002 -7.396 46.910 1.00 79.31 93 GLU A N 1
ATOM 749 C CA . GLU A 1 93 ? -14.361 -6.784 45.746 1.00 79.31 93 GLU A CA 1
ATOM 750 C C . GLU A 1 93 ? -14.534 -7.686 44.519 1.00 79.31 93 GLU A C 1
ATOM 752 O O . GLU A 1 93 ? -14.808 -8.889 44.633 1.00 79.31 93 GLU A O 1
ATOM 757 N N . TYR A 1 94 ? -14.383 -7.119 43.321 1.00 83.69 94 TYR A N 1
ATOM 758 C CA . TYR A 1 94 ? -14.460 -7.894 42.088 1.00 83.69 94 TYR A CA 1
ATOM 759 C C . TYR A 1 94 ? -13.466 -7.428 41.022 1.00 83.69 94 TYR A C 1
ATOM 761 O O . TYR A 1 94 ? -13.107 -6.256 40.940 1.00 83.69 94 TYR A O 1
ATOM 769 N N . ILE A 1 95 ? -13.040 -8.368 40.175 1.00 85.69 95 ILE A N 1
ATOM 770 C CA . ILE A 1 95 ? -12.256 -8.114 38.960 1.00 85.69 95 ILE A CA 1
ATOM 771 C C . ILE A 1 95 ? -13.078 -8.551 37.753 1.00 85.69 95 ILE A C 1
ATOM 773 O O . ILE A 1 95 ? -13.685 -9.626 37.753 1.00 85.69 95 ILE A O 1
ATOM 777 N N . THR A 1 96 ? -13.061 -7.728 36.708 1.00 88.19 96 THR A N 1
ATOM 778 C CA . THR A 1 96 ? -13.650 -8.043 35.406 1.00 88.19 96 THR A CA 1
ATOM 779 C C . THR A 1 96 ? -12.577 -8.155 34.343 1.00 88.19 96 THR A C 1
ATOM 781 O O . THR A 1 96 ? -11.622 -7.376 34.323 1.00 88.19 96 THR A O 1
ATOM 784 N N . GLY A 1 97 ? -12.756 -9.085 33.416 1.00 89.00 97 GLY A N 1
ATOM 785 C CA . GLY A 1 97 ? -11.839 -9.211 32.300 1.00 89.00 97 GLY A CA 1
ATOM 786 C C . GLY A 1 97 ? -12.399 -10.009 31.141 1.00 89.00 97 GLY A C 1
ATOM 787 O O . GLY A 1 97 ? -13.524 -10.515 31.169 1.00 89.00 97 GLY A O 1
ATOM 788 N N . VAL A 1 98 ? -11.582 -10.096 30.101 1.00 88.62 98 VAL A N 1
ATOM 789 C CA . VAL A 1 98 ? -11.867 -10.820 28.871 1.00 88.62 98 VAL A CA 1
ATOM 790 C C . VAL A 1 98 ? -10.779 -11.857 28.654 1.00 88.62 98 VAL A C 1
ATOM 792 O O . VAL A 1 98 ? -9.590 -11.572 28.783 1.00 88.62 98 VAL A O 1
ATOM 795 N N . ILE A 1 99 ? -11.185 -13.072 28.305 1.00 85.81 99 ILE A N 1
ATOM 796 C CA . ILE A 1 99 ? -10.277 -14.164 27.963 1.00 85.81 99 ILE A CA 1
ATOM 797 C C . ILE A 1 99 ? -10.664 -14.764 26.612 1.00 85.81 99 ILE A C 1
ATOM 799 O O . ILE A 1 99 ? -11.838 -14.800 26.234 1.00 85.81 99 ILE A O 1
ATOM 803 N N . LEU A 1 100 ? -9.666 -15.230 25.865 1.00 81.31 100 LEU A N 1
ATOM 804 C CA . LEU A 1 100 ? -9.876 -15.971 24.624 1.00 81.31 100 LEU A CA 1
ATOM 805 C C . LEU A 1 100 ? -10.656 -17.254 24.920 1.00 81.31 100 LEU A C 1
ATOM 807 O O . LEU A 1 100 ? -10.284 -18.019 25.807 1.00 81.31 100 LEU A O 1
ATOM 811 N N . ARG A 1 101 ? -11.733 -17.504 24.172 1.00 72.75 101 ARG A N 1
ATOM 812 C CA . ARG A 1 101 ? -12.592 -18.679 24.376 1.00 72.75 101 ARG A CA 1
ATOM 813 C C . ARG A 1 101 ? -11.848 -19.986 24.094 1.00 72.75 101 ARG A C 1
ATOM 815 O O . ARG A 1 101 ? -12.098 -20.976 24.768 1.00 72.75 101 ARG A O 1
ATOM 822 N N . GLU A 1 102 ? -10.885 -19.945 23.179 1.00 66.50 102 GLU A N 1
ATOM 823 C CA . GLU A 1 102 ? -9.949 -21.038 22.868 1.00 66.50 102 GLU A CA 1
ATOM 824 C C . GLU A 1 102 ? -9.058 -21.434 24.059 1.00 66.50 102 GLU A C 1
ATOM 826 O O . GLU A 1 102 ? -8.483 -22.517 24.077 1.00 66.50 102 GLU A O 1
ATOM 831 N N . LYS A 1 103 ? -8.953 -20.573 25.081 1.00 63.06 103 LYS A N 1
ATOM 832 C CA . LYS A 1 103 ? -8.195 -20.836 26.312 1.00 63.06 103 LYS A CA 1
ATOM 833 C C . LYS A 1 103 ? -9.063 -21.371 27.461 1.00 63.06 103 LYS A C 1
ATOM 835 O O . LYS A 1 103 ? -8.538 -21.570 28.552 1.00 63.06 103 LYS A O 1
ATOM 840 N N . ILE A 1 104 ? -10.369 -21.592 27.252 1.00 62.41 104 ILE A N 1
ATOM 841 C CA . ILE A 1 104 ? -11.308 -22.033 28.302 1.00 62.41 104 ILE A CA 1
ATOM 842 C C . ILE A 1 104 ? -11.404 -23.571 28.389 1.00 62.41 104 ILE A C 1
ATOM 844 O O . ILE A 1 104 ? -11.629 -24.094 29.479 1.00 62.41 104 ILE A O 1
ATOM 848 N N . PRO A 1 105 ? -11.242 -24.323 27.288 1.00 47.69 105 PRO A N 1
ATOM 849 C CA . PRO A 1 105 ? -10.405 -25.539 27.303 1.00 47.69 105 PRO A CA 1
ATOM 850 C C . PRO A 1 105 ? -9.654 -25.785 25.968 1.00 47.69 105 PRO A C 1
ATOM 852 O O . PRO A 1 105 ? -10.102 -25.361 24.909 1.00 47.69 105 PRO A O 1
ATOM 855 N N . ALA A 1 106 ? -8.516 -26.491 26.038 1.00 52.81 106 ALA A N 1
ATOM 856 C CA . ALA A 1 106 ? -7.537 -26.736 24.965 1.00 52.81 106 ALA A CA 1
ATOM 857 C C . ALA A 1 106 ? -8.112 -27.162 23.593 1.00 52.81 106 ALA A C 1
ATOM 859 O O . ALA A 1 106 ? -8.808 -28.168 23.508 1.00 52.81 106 ALA A O 1
ATOM 860 N N . PHE A 1 107 ? -7.733 -26.488 22.503 1.00 44.28 107 PHE A N 1
ATOM 861 C CA . PHE A 1 107 ? -6.605 -26.879 21.642 1.00 44.28 107 PHE A CA 1
ATOM 862 C C . PHE A 1 107 ? -6.358 -25.820 20.553 1.00 44.28 107 PHE A C 1
ATOM 864 O O . PHE A 1 107 ? -7.175 -24.945 20.283 1.00 44.28 107 PHE A O 1
ATOM 871 N N . GLU A 1 108 ? -5.169 -25.944 19.984 1.00 49.56 108 GLU A N 1
ATOM 872 C CA . GLU A 1 108 ? -4.470 -25.135 19.000 1.00 49.56 108 GLU A CA 1
ATOM 873 C C . GLU A 1 108 ? -5.122 -25.148 17.610 1.00 49.56 108 GLU A C 1
ATOM 875 O O . GLU A 1 108 ? -5.454 -26.209 17.092 1.00 49.56 108 GLU A O 1
ATOM 880 N N . LEU A 1 109 ? -5.236 -23.973 16.987 1.00 49.03 109 LEU A N 1
ATOM 881 C CA . LEU A 1 109 ? -4.614 -23.583 15.706 1.00 49.03 109 LEU A CA 1
ATOM 882 C C . LEU A 1 109 ? -5.362 -22.352 15.173 1.00 49.03 109 LEU A C 1
ATOM 884 O O . LEU A 1 109 ? -6.354 -22.473 14.466 1.00 49.03 109 LEU A O 1
ATOM 888 N N . ALA A 1 110 ? -4.864 -21.154 15.473 1.00 46.50 110 ALA A N 1
ATOM 889 C CA . ALA A 1 110 ? -5.331 -19.936 14.811 1.00 46.50 110 ALA A CA 1
ATOM 890 C C . ALA A 1 110 ? -4.190 -18.922 14.686 1.00 46.50 110 ALA A C 1
ATOM 892 O O . ALA A 1 110 ? -4.250 -17.792 15.163 1.00 46.50 110 ALA A O 1
ATOM 893 N N . LEU A 1 111 ? -3.104 -19.346 14.040 1.00 47.41 111 LEU A N 1
ATOM 894 C CA . LEU A 1 111 ? -2.117 -18.421 13.503 1.00 47.41 111 LEU A CA 1
ATOM 895 C C . LEU A 1 111 ? -2.379 -18.280 11.994 1.00 47.41 111 LEU A C 1
ATOM 897 O O . LEU A 1 111 ? -2.204 -19.233 11.241 1.00 47.41 111 LEU A O 1
ATOM 901 N N . TRP A 1 112 ? -2.763 -17.065 11.580 1.00 43.34 112 TRP A N 1
ATOM 902 C CA . TRP A 1 112 ? -2.728 -16.535 10.201 1.00 43.34 112 TRP A CA 1
ATOM 903 C C . TRP A 1 112 ? -3.950 -16.638 9.280 1.00 43.34 112 TRP A C 1
ATOM 905 O O . TRP A 1 112 ? -3.784 -16.676 8.059 1.00 43.34 112 TRP A O 1
ATOM 915 N N . ARG A 1 113 ? -5.180 -16.524 9.789 1.00 38.50 113 ARG A N 1
ATOM 916 C CA . ARG A 1 113 ? -6.326 -16.086 8.964 1.00 38.50 113 ARG A CA 1
ATOM 917 C C . ARG A 1 113 ? -7.150 -15.081 9.755 1.00 38.50 113 ARG A C 1
ATOM 919 O O . ARG A 1 113 ? -7.170 -15.156 10.975 1.00 38.50 113 ARG A O 1
ATOM 926 N N . GLY A 1 114 ? -7.765 -14.105 9.090 1.00 47.31 114 GLY A N 1
ATOM 927 C CA . GLY A 1 114 ? -8.624 -13.085 9.712 1.00 47.31 114 GLY A CA 1
ATOM 928 C C . GLY A 1 114 ? -9.929 -13.656 10.281 1.00 47.31 114 GLY A C 1
ATOM 929 O O . GLY A 1 114 ? -11.001 -13.132 9.996 1.00 47.31 114 GLY A O 1
ATOM 930 N N . GLU A 1 115 ? -9.845 -14.759 11.019 1.00 53.16 115 GLU A N 1
ATOM 931 C CA . GLU A 1 115 ? -10.969 -15.441 11.637 1.00 53.16 115 GLU A CA 1
ATOM 932 C C . GLU A 1 115 ? -11.423 -14.695 12.890 1.00 53.16 115 GLU A C 1
ATOM 934 O O . GLU A 1 115 ? -10.642 -14.075 13.616 1.00 53.16 115 GLU A O 1
ATOM 939 N N . GLN A 1 116 ? -12.735 -14.715 13.109 1.00 58.53 116 GLN A N 1
ATOM 940 C CA . GLN A 1 116 ? -13.356 -14.084 14.261 1.00 58.53 116 GLN A CA 1
ATOM 941 C C . GLN A 1 116 ? -12.887 -14.779 15.538 1.00 58.53 116 GLN A C 1
ATOM 943 O O . GLN A 1 116 ? -13.233 -15.926 15.803 1.00 58.53 116 GLN A O 1
ATOM 948 N N . VAL A 1 117 ? -12.123 -14.056 16.352 1.00 68.25 117 VAL A N 1
ATOM 949 C CA . VAL A 1 117 ? -11.657 -14.554 17.643 1.00 68.25 117 VAL A CA 1
ATOM 950 C C . VAL A 1 117 ? -12.787 -14.437 18.662 1.00 68.25 117 VAL A C 1
ATOM 952 O O . VAL A 1 117 ? -13.180 -13.334 19.054 1.00 68.25 117 VAL A O 1
ATOM 955 N N . TYR A 1 118 ? -13.306 -15.572 19.126 1.00 77.94 118 TYR A N 1
ATOM 956 C CA . TYR A 1 118 ? -14.317 -15.580 20.178 1.00 77.94 118 TYR A CA 1
ATOM 957 C C . TYR A 1 118 ? -13.673 -15.331 21.541 1.00 77.94 118 TYR A C 1
ATOM 959 O O . TYR A 1 118 ? -12.732 -16.013 21.950 1.00 77.94 118 TYR A O 1
ATOM 967 N N . LYS A 1 119 ? -14.224 -14.374 22.285 1.00 84.00 119 LYS A N 1
ATOM 968 C CA . LYS A 1 119 ? -13.793 -14.031 23.643 1.00 84.00 119 LYS A CA 1
ATOM 969 C C . LYS A 1 119 ? -14.947 -14.181 24.630 1.00 84.00 119 LYS A C 1
ATOM 971 O O . LYS A 1 119 ? -16.110 -14.041 24.257 1.00 84.00 119 LYS A O 1
ATOM 976 N N . SER A 1 120 ? -14.623 -14.480 25.883 1.00 83.31 120 SER A N 1
ATOM 977 C CA . SER A 1 120 ? -15.583 -14.577 26.986 1.00 83.31 120 SER A CA 1
ATOM 978 C C . SER A 1 120 ? -15.273 -13.530 28.047 1.00 83.31 120 SER A C 1
ATOM 980 O O . SER A 1 120 ? -14.112 -13.322 28.394 1.00 83.31 120 SER A O 1
ATOM 982 N N . VAL A 1 121 ? -16.321 -12.886 28.559 1.00 87.88 121 VAL A N 1
ATOM 983 C CA . VAL A 1 121 ? -16.238 -11.977 29.709 1.00 87.88 121 VAL A CA 1
ATOM 984 C C . VAL A 1 121 ? -16.317 -12.808 30.987 1.00 87.88 121 VAL A C 1
ATOM 986 O O . VAL A 1 121 ? -17.176 -13.685 31.088 1.00 87.88 121 VAL A O 1
ATOM 989 N N . PHE A 1 122 ? -15.459 -12.520 31.961 1.00 85.75 122 PHE A N 1
ATOM 990 C CA . PHE A 1 122 ? -15.500 -13.123 33.290 1.00 85.75 122 PHE A CA 1
ATOM 991 C C . PHE A 1 122 ? -15.576 -12.050 34.379 1.00 85.75 122 PHE A C 1
ATOM 993 O O . PHE A 1 122 ? -15.081 -10.934 34.210 1.00 85.75 122 PHE A O 1
ATOM 1000 N N . ILE A 1 123 ? -16.186 -12.416 35.508 1.00 85.75 123 ILE A N 1
ATOM 1001 C CA . ILE A 1 123 ? -16.242 -11.608 36.729 1.00 85.75 123 ILE A CA 1
ATOM 1002 C C . ILE A 1 123 ? -15.876 -12.519 37.897 1.00 85.75 123 ILE A C 1
ATOM 1004 O O . ILE A 1 123 ? -16.498 -13.566 38.075 1.00 85.75 123 ILE A O 1
ATOM 1008 N N . ILE A 1 124 ? -14.867 -12.134 38.676 1.00 84.38 124 ILE A N 1
ATOM 1009 C CA . ILE A 1 124 ? -14.397 -12.889 39.842 1.00 84.38 124 ILE A CA 1
ATOM 1010 C C . ILE A 1 124 ? -14.617 -12.025 41.076 1.00 84.38 124 ILE A C 1
ATOM 1012 O O . ILE A 1 124 ? -14.057 -10.936 41.162 1.00 84.38 124 ILE A O 1
ATOM 1016 N N . PHE A 1 125 ? -15.410 -12.526 42.021 1.00 83.44 125 PHE A N 1
ATOM 1017 C CA . PHE A 1 125 ? -15.611 -11.905 43.330 1.00 83.44 125 PHE A CA 1
ATOM 1018 C C . PHE A 1 125 ? -14.622 -12.500 44.334 1.00 83.44 125 PHE A C 1
ATOM 1020 O O . PHE A 1 125 ? -14.422 -13.716 44.358 1.00 83.44 125 PHE A O 1
ATOM 1027 N N . PHE A 1 126 ? -14.011 -11.662 45.162 1.00 83.25 126 PHE A N 1
ATOM 1028 C CA . PHE A 1 126 ? -13.083 -12.076 46.213 1.00 83.25 126 PHE A CA 1
ATOM 1029 C C . PHE A 1 126 ? -13.154 -11.111 47.399 1.00 83.25 126 PHE A C 1
ATOM 1031 O O . PHE A 1 126 ? -13.794 -10.063 47.340 1.00 83.25 126 PHE A O 1
ATOM 1038 N N . GLN A 1 127 ? -12.491 -11.474 48.494 1.00 82.75 127 GLN A N 1
ATOM 1039 C CA . GLN A 1 127 ? -12.408 -10.640 49.685 1.00 82.75 127 GLN A CA 1
ATOM 1040 C C . GLN A 1 127 ? -10.953 -10.490 50.129 1.00 82.75 127 GLN A C 1
ATOM 1042 O O . GLN A 1 127 ? -10.258 -11.482 50.343 1.00 82.75 127 GLN A O 1
ATOM 1047 N N . GLY A 1 128 ? -10.520 -9.246 50.326 1.00 82.38 128 GLY A N 1
ATOM 1048 C CA . GLY A 1 128 ? -9.215 -8.909 50.890 1.00 82.38 128 GLY A CA 1
ATOM 1049 C C . GLY A 1 128 ? -8.063 -8.870 49.879 1.00 82.38 128 GLY A C 1
ATOM 1050 O O . GLY A 1 128 ? -8.004 -9.632 48.909 1.00 82.38 128 GLY A O 1
ATOM 1051 N N . ASP A 1 129 ? -7.089 -8.004 50.165 1.00 82.69 129 ASP A N 1
ATOM 1052 C CA . ASP A 1 129 ? -5.983 -7.648 49.262 1.00 82.69 129 ASP A CA 1
ATOM 1053 C C . ASP A 1 129 ? -5.081 -8.831 48.875 1.00 82.69 129 ASP A C 1
ATOM 1055 O O . ASP A 1 129 ? -4.569 -8.916 47.756 1.00 82.69 129 ASP A O 1
ATOM 1059 N N . ASN A 1 130 ? -4.907 -9.800 49.779 1.00 86.00 130 ASN A N 1
ATOM 1060 C CA . ASN A 1 130 ? -4.101 -10.993 49.507 1.00 86.00 130 ASN A CA 1
ATOM 1061 C C . ASN A 1 130 ? -4.700 -11.868 48.395 1.00 86.00 130 ASN A C 1
ATOM 1063 O O . ASN A 1 130 ? -3.953 -12.504 47.648 1.00 86.00 130 ASN A O 1
ATOM 1067 N N . LEU A 1 131 ? -6.032 -11.929 48.290 1.00 86.62 131 LEU A N 1
ATOM 1068 C CA . LEU A 1 131 ? -6.703 -12.658 47.214 1.00 86.62 131 LEU A CA 1
ATOM 1069 C C . LEU A 1 131 ? -6.677 -11.858 45.912 1.00 86.62 131 LEU A C 1
ATOM 1071 O O . LEU A 1 131 ? -6.419 -12.454 44.868 1.00 86.62 131 LEU A O 1
ATOM 1075 N N . LYS A 1 132 ? -6.819 -10.530 45.979 1.00 86.69 132 LYS A N 1
ATOM 1076 C CA . LYS A 1 132 ? -6.699 -9.630 44.823 1.00 86.69 132 LYS A CA 1
ATOM 1077 C C . LYS A 1 132 ? -5.411 -9.864 44.038 1.00 86.69 132 LYS A C 1
ATOM 1079 O O . LYS A 1 132 ? -5.461 -10.241 42.870 1.00 86.69 132 LYS A O 1
ATOM 1084 N N . MET A 1 133 ? -4.261 -9.776 44.713 1.00 89.19 133 MET A N 1
ATOM 1085 C CA . MET A 1 133 ? -2.954 -9.982 44.075 1.00 89.19 133 MET A CA 1
ATOM 1086 C C . MET A 1 133 ? -2.801 -11.383 43.463 1.00 89.19 133 MET A C 1
ATOM 1088 O O . MET A 1 133 ? -2.125 -11.551 42.448 1.00 89.19 133 MET A O 1
ATOM 1092 N N . LYS A 1 134 ? -3.400 -12.417 44.074 1.00 89.44 134 LYS A N 1
ATOM 1093 C CA . LYS A 1 134 ? -3.366 -13.786 43.533 1.00 89.44 134 LYS A CA 1
ATOM 1094 C C . LYS A 1 134 ? -4.238 -13.913 42.284 1.00 89.44 134 LYS A C 1
ATOM 1096 O O . LYS A 1 134 ? -3.783 -14.490 41.300 1.00 89.44 134 LYS A O 1
ATOM 1101 N N . VAL A 1 135 ? -5.453 -13.365 42.310 1.00 87.88 135 VAL A N 1
ATOM 1102 C CA . VAL A 1 135 ? -6.385 -13.383 41.173 1.00 87.88 135 VAL A CA 1
ATOM 1103 C C . VAL A 1 135 ? -5.804 -12.615 39.988 1.00 87.88 135 VAL A C 1
ATOM 1105 O O . VAL A 1 135 ? -5.835 -13.133 38.874 1.00 87.88 135 VAL A O 1
ATOM 1108 N N . GLU A 1 136 ? -5.199 -11.448 40.214 1.00 89.50 136 GLU A N 1
ATOM 1109 C CA . GLU A 1 136 ? -4.537 -10.669 39.160 1.00 89.50 136 GLU A CA 1
ATOM 1110 C C . GLU A 1 136 ? -3.405 -11.458 38.494 1.00 89.50 136 GLU A C 1
ATOM 1112 O O . GLU A 1 136 ? -3.350 -11.538 37.266 1.00 89.50 136 GLU A O 1
ATOM 1117 N N . LYS A 1 137 ? -2.545 -12.115 39.286 1.00 89.00 137 LYS A N 1
ATOM 1118 C CA . LYS A 1 137 ? -1.465 -12.966 38.759 1.00 89.00 137 LYS A CA 1
ATOM 1119 C C . LYS A 1 137 ? -1.992 -14.148 37.948 1.00 89.00 137 LYS A C 1
ATOM 1121 O O . LYS A 1 137 ? -1.419 -14.470 36.910 1.00 89.00 137 LYS A O 1
ATOM 1126 N N . ILE A 1 138 ? -3.075 -14.783 38.396 1.00 88.12 138 ILE A N 1
ATOM 1127 C CA . ILE A 1 138 ? -3.718 -15.876 37.655 1.00 88.12 138 ILE A CA 1
ATOM 1128 C C . ILE A 1 138 ? -4.272 -15.341 36.330 1.00 88.12 138 ILE A C 1
ATOM 1130 O O . ILE A 1 138 ? -3.956 -15.890 35.277 1.00 88.12 138 ILE A O 1
ATOM 1134 N N . CYS A 1 139 ? -5.025 -14.238 36.353 1.00 87.44 139 CYS A N 1
ATOM 1135 C CA . CYS A 1 139 ? -5.574 -13.626 35.142 1.00 87.44 139 CYS A CA 1
ATOM 1136 C C . CYS A 1 139 ? -4.466 -13.265 34.143 1.00 87.44 139 CYS A C 1
ATOM 1138 O O . CYS A 1 139 ? -4.578 -13.605 32.968 1.00 87.44 139 CYS A O 1
ATOM 1140 N N . GLN A 1 140 ? -3.366 -12.667 34.610 1.00 87.44 140 GLN A N 1
ATOM 1141 C CA . GLN A 1 140 ? -2.198 -12.372 33.776 1.00 87.44 140 GLN A CA 1
ATOM 1142 C C . GLN A 1 140 ? -1.564 -13.644 33.194 1.00 87.44 140 GLN A C 1
ATOM 1144 O O . GLN A 1 140 ? -1.305 -13.693 31.994 1.00 87.44 140 GLN A O 1
ATOM 1149 N N . GLY A 1 141 ? -1.380 -14.699 33.998 1.00 83.62 141 GLY A N 1
ATOM 1150 C CA . GLY A 1 141 ? -0.823 -15.979 33.540 1.00 83.62 141 GLY A CA 1
ATOM 1151 C C . GLY A 1 141 ? -1.665 -16.657 32.452 1.00 83.62 141 GLY A C 1
ATOM 1152 O O . GLY A 1 141 ? -1.132 -17.199 31.484 1.00 83.62 141 GLY A O 1
ATOM 1153 N N . PHE A 1 142 ? -2.992 -16.550 32.541 1.00 83.25 142 PHE A N 1
ATOM 1154 C CA . PHE A 1 142 ? -3.916 -17.041 31.511 1.00 83.25 142 PHE A CA 1
ATOM 1155 C C . PHE A 1 142 ? -4.115 -16.065 30.338 1.00 83.25 142 PHE A C 1
ATOM 1157 O O . PHE A 1 142 ? -4.872 -16.363 29.412 1.00 83.25 142 PHE A O 1
ATOM 1164 N N . HIS A 1 143 ? -3.385 -14.944 30.313 1.00 83.50 143 HIS A N 1
ATOM 1165 C CA . HIS A 1 143 ? -3.508 -13.879 29.313 1.00 83.50 143 HIS A CA 1
ATOM 1166 C C . HIS A 1 143 ? -4.927 -13.287 29.248 1.00 83.50 143 HIS A C 1
ATOM 1168 O O . HIS A 1 143 ? -5.431 -12.955 28.173 1.00 83.50 143 HIS A O 1
ATOM 1174 N N . GLY A 1 144 ? -5.595 -13.205 30.398 1.00 85.44 144 GLY A N 1
ATOM 1175 C CA . GLY A 1 144 ? -6.841 -12.476 30.561 1.00 85.44 144 GLY A CA 1
ATOM 1176 C C . GLY A 1 144 ? -6.566 -10.975 30.588 1.00 85.44 144 GLY A C 1
ATOM 1177 O O . GLY A 1 144 ? -5.784 -10.496 31.410 1.00 85.44 144 GLY A O 1
ATOM 1178 N N . ALA A 1 145 ? -7.222 -10.231 29.704 1.00 88.75 145 ALA A N 1
ATOM 1179 C CA . ALA A 1 145 ? -7.198 -8.777 29.725 1.00 88.75 145 ALA A CA 1
ATOM 1180 C C . ALA A 1 145 ? -8.143 -8.292 30.828 1.00 88.75 145 ALA A C 1
ATOM 1182 O O . ALA A 1 145 ? -9.356 -8.485 30.742 1.00 88.75 145 ALA A O 1
ATOM 1183 N N . MET A 1 146 ? -7.586 -7.713 31.889 1.00 90.69 146 MET A N 1
ATOM 1184 C CA . MET A 1 146 ? -8.365 -7.148 32.989 1.00 90.69 146 MET A CA 1
ATOM 1185 C C . MET A 1 146 ? -8.702 -5.693 32.683 1.00 90.69 146 MET A C 1
ATOM 1187 O O . MET A 1 146 ? -7.837 -4.936 32.246 1.00 90.69 146 MET A O 1
ATOM 1191 N N . TYR A 1 147 ? -9.947 -5.307 32.940 1.00 89.75 147 TYR A N 1
ATOM 1192 C CA . TYR A 1 147 ? -10.429 -3.951 32.702 1.00 89.75 147 TYR A CA 1
ATOM 1193 C C . TYR A 1 147 ? -11.001 -3.354 33.989 1.00 89.75 147 TYR A C 1
ATOM 1195 O O . TYR A 1 147 ? -11.685 -4.065 34.733 1.00 89.75 147 TYR A O 1
ATOM 1203 N N . PRO A 1 148 ? -10.762 -2.056 34.250 1.00 84.31 148 PRO A N 1
ATOM 1204 C CA . PRO A 1 148 ? -11.359 -1.375 35.387 1.00 84.31 148 PRO A CA 1
ATOM 1205 C C . PRO A 1 148 ? -12.871 -1.234 35.175 1.00 84.31 148 PRO A C 1
ATOM 1207 O O . PRO A 1 148 ? -13.321 -0.775 34.125 1.00 84.31 148 PRO A O 1
ATOM 1210 N N . SER A 1 149 ? -13.653 -1.606 36.188 1.00 78.81 149 SER A N 1
ATOM 1211 C CA . SER A 1 149 ? -15.111 -1.477 36.192 1.00 78.81 149 SER A CA 1
ATOM 1212 C C . SER A 1 149 ? -15.538 -0.609 37.379 1.00 78.81 149 SER A C 1
ATOM 1214 O O . SER A 1 149 ? -15.173 -0.933 38.509 1.00 78.81 149 SER A O 1
ATOM 1216 N N . PRO A 1 150 ? -16.291 0.486 37.166 1.00 81.69 150 PRO A N 1
ATOM 1217 C CA . PRO A 1 150 ? -16.836 1.289 38.259 1.00 81.69 150 PRO A CA 1
ATOM 1218 C C . PRO A 1 150 ? -17.747 0.454 39.163 1.00 81.69 150 PRO A C 1
ATOM 1220 O O . PRO A 1 150 ? -18.544 -0.332 38.667 1.00 81.69 150 PRO A O 1
ATOM 1223 N N . GLU A 1 151 ? -17.681 0.640 40.481 1.00 74.44 151 GLU A N 1
ATOM 1224 C CA . GLU A 1 151 ? -18.523 -0.101 41.437 1.00 74.44 151 GLU A CA 1
ATOM 1225 C C . GLU A 1 151 ? -19.958 0.436 41.516 1.00 74.44 151 GLU A C 1
ATOM 1227 O O . GLU A 1 151 ? -20.876 -0.293 41.882 1.00 74.44 151 GLU A O 1
ATOM 1232 N N . THR A 1 152 ? -20.174 1.702 41.142 1.00 81.38 152 THR A N 1
ATOM 1233 C CA . THR A 1 152 ? -21.492 2.341 41.213 1.00 81.38 152 THR A CA 1
ATOM 1234 C C . THR A 1 152 ? -22.259 2.223 39.890 1.00 81.38 152 THR A C 1
ATOM 1236 O O . THR A 1 152 ? -21.678 2.433 38.818 1.00 81.38 152 THR A O 1
ATOM 1239 N N . PRO A 1 153 ? -23.589 1.992 39.925 1.00 80.50 153 PRO A N 1
ATOM 1240 C CA . PRO A 1 153 ? -24.413 1.948 38.713 1.00 80.50 153 PRO A CA 1
ATOM 1241 C C . PRO A 1 153 ? -24.332 3.232 37.874 1.00 80.50 153 PRO A C 1
ATOM 1243 O O . PRO A 1 153 ? -24.279 3.179 36.643 1.00 80.50 153 PRO A O 1
ATOM 1246 N N . ALA A 1 154 ? -24.265 4.393 38.536 1.00 85.31 154 ALA A N 1
ATOM 1247 C CA . ALA A 1 154 ? -24.110 5.688 37.877 1.00 85.31 154 ALA A CA 1
ATOM 1248 C C . ALA A 1 154 ? -22.764 5.800 37.136 1.00 85.31 154 ALA A C 1
ATOM 1250 O O . ALA A 1 154 ? -22.746 6.174 35.962 1.00 85.31 154 ALA A O 1
ATOM 1251 N N . GLY A 1 155 ? -21.658 5.398 37.778 1.00 86.81 155 GLY A N 1
ATOM 1252 C CA . GLY A 1 155 ? -20.329 5.400 37.163 1.00 86.81 155 GLY A CA 1
ATOM 1253 C C . GLY A 1 155 ? -20.225 4.430 35.983 1.00 86.81 155 GLY A C 1
ATOM 1254 O O . GLY A 1 155 ? -19.666 4.779 34.943 1.00 86.81 155 GLY A O 1
ATOM 1255 N N . MET A 1 156 ? -20.832 3.240 36.088 1.00 84.00 156 MET A N 1
ATOM 1256 C CA . MET A 1 156 ? -20.910 2.295 34.966 1.00 84.00 156 MET A CA 1
ATOM 1257 C C . MET A 1 156 ? -21.687 2.887 33.782 1.00 84.00 156 MET A C 1
ATOM 1259 O O . MET A 1 156 ? -21.274 2.727 32.632 1.00 84.00 156 MET A O 1
ATOM 1263 N N . GLN A 1 157 ? -22.802 3.582 34.036 1.00 87.44 157 GLN A N 1
ATOM 1264 C CA . GLN A 1 157 ? -23.606 4.200 32.980 1.00 87.44 157 GLN A CA 1
ATOM 1265 C C . GLN A 1 157 ? -22.863 5.349 32.287 1.00 87.44 157 GLN A C 1
ATOM 1267 O O . GLN A 1 157 ? -22.934 5.469 31.061 1.00 87.44 157 GLN A O 1
ATOM 1272 N N . GLU A 1 158 ? -22.164 6.190 33.046 1.00 91.75 158 GLU A N 1
ATOM 1273 C CA . GLU A 1 158 ? -21.347 7.277 32.507 1.00 91.75 158 GLU A CA 1
ATOM 1274 C C . GLU A 1 158 ? -20.200 6.738 31.646 1.00 91.75 158 GLU A C 1
ATOM 1276 O O . GLU A 1 158 ? -20.058 7.134 30.485 1.00 91.75 158 GLU A O 1
ATOM 1281 N N . MET A 1 159 ? -19.450 5.759 32.160 1.00 91.81 159 MET A N 1
ATOM 1282 C CA . MET A 1 159 ? -18.370 5.121 31.411 1.00 91.81 159 MET A CA 1
ATOM 1283 C C . MET A 1 159 ? -18.896 4.443 30.141 1.00 91.81 159 MET A C 1
ATOM 1285 O O . MET A 1 159 ? -18.309 4.609 29.074 1.00 91.81 159 MET A O 1
ATOM 1289 N N . ALA A 1 160 ? -20.036 3.748 30.206 1.00 90.81 160 ALA A N 1
ATOM 1290 C CA . ALA A 1 160 ? -20.645 3.119 29.034 1.00 90.81 160 ALA A CA 1
ATOM 1291 C C . ALA A 1 160 ? -21.046 4.142 27.958 1.00 90.81 160 ALA A C 1
ATOM 1293 O O . ALA A 1 160 ? -20.853 3.882 26.767 1.00 90.81 160 ALA A O 1
ATOM 1294 N N . LYS A 1 161 ? -21.569 5.313 28.354 1.00 93.38 161 LYS A N 1
ATOM 1295 C CA . LYS A 1 161 ? -21.843 6.421 27.424 1.00 93.38 161 LYS A CA 1
ATOM 1296 C C . LYS A 1 161 ? -20.550 6.925 26.781 1.00 93.38 161 LYS A C 1
ATOM 1298 O O . LYS A 1 161 ? -20.496 7.016 25.559 1.00 93.38 161 LYS A O 1
ATOM 1303 N N . GLY A 1 162 ? -19.508 7.177 27.576 1.00 95.00 162 GLY A N 1
ATOM 1304 C CA . GLY A 1 162 ? -18.212 7.644 27.074 1.00 95.00 162 GLY A CA 1
ATOM 1305 C C . GLY A 1 162 ? -17.545 6.657 26.111 1.00 95.00 162 GLY A C 1
ATOM 1306 O O . GLY A 1 162 ? -17.078 7.053 25.044 1.00 95.00 162 GLY A O 1
ATOM 1307 N N . VAL A 1 163 ? -17.555 5.362 26.442 1.00 95.44 163 VAL A N 1
ATOM 1308 C CA . VAL A 1 163 ? -17.037 4.291 25.575 1.00 95.44 163 VAL A CA 1
ATOM 1309 C C . VAL A 1 163 ? -17.826 4.219 24.269 1.00 95.44 163 VAL A C 1
ATOM 1311 O O . VAL A 1 163 ? -17.222 4.076 23.210 1.00 95.44 163 VAL A O 1
ATOM 1314 N N . LYS A 1 164 ? -19.158 4.354 24.316 1.00 94.62 164 LYS A N 1
ATOM 1315 C CA . LYS A 1 164 ? -19.993 4.357 23.108 1.00 94.62 164 LYS A CA 1
ATOM 1316 C C . LYS A 1 164 ? -19.633 5.516 22.176 1.00 94.62 164 LYS A C 1
ATOM 1318 O O . LYS A 1 164 ? -19.370 5.257 21.009 1.00 94.62 164 LYS A O 1
ATOM 1323 N N . THR A 1 165 ? -19.564 6.745 22.690 1.00 96.88 165 THR A N 1
ATOM 1324 C CA . THR A 1 165 ? -19.188 7.919 21.884 1.00 96.88 165 THR A CA 1
ATOM 1325 C C . THR A 1 165 ? -17.816 7.729 21.239 1.00 96.88 165 THR A C 1
ATOM 1327 O O . THR A 1 165 ? -17.686 7.857 20.028 1.00 96.88 165 THR A O 1
ATOM 1330 N N . ARG A 1 166 ? -16.810 7.297 22.014 1.00 96.31 166 ARG A N 1
ATOM 1331 C CA . ARG A 1 166 ? -15.458 7.045 21.486 1.00 96.31 166 ARG A CA 1
ATOM 1332 C C . ARG A 1 166 ? -15.423 5.951 20.418 1.00 96.31 166 ARG A C 1
ATOM 1334 O O . ARG A 1 166 ? -14.645 6.054 19.475 1.00 96.31 166 ARG A O 1
ATOM 1341 N N . LEU A 1 167 ? -16.230 4.898 20.557 1.00 96.31 167 LEU A N 1
ATOM 1342 C CA . LEU A 1 167 ? -16.344 3.850 19.539 1.00 96.31 167 LEU A CA 1
ATOM 1343 C C . LEU A 1 167 ? -16.951 4.381 18.239 1.00 96.31 167 LEU A C 1
ATOM 1345 O O . LEU A 1 167 ? -16.494 3.988 17.165 1.00 96.31 167 LEU A O 1
ATOM 1349 N N . ASP A 1 168 ? -17.959 5.247 18.328 1.00 95.81 168 ASP A N 1
ATOM 1350 C CA . ASP A 1 168 ? -18.589 5.868 17.160 1.00 95.81 168 ASP A CA 1
ATOM 1351 C C . ASP A 1 168 ? -17.606 6.825 16.450 1.00 95.81 168 ASP A C 1
ATOM 1353 O O . ASP A 1 168 ? -17.464 6.770 15.221 1.00 95.81 168 ASP A O 1
ATOM 1357 N N . ASP A 1 169 ? -16.833 7.604 17.214 1.00 96.00 169 ASP A N 1
ATOM 1358 C CA . ASP A 1 169 ? -15.766 8.467 16.692 1.00 96.00 169 ASP A CA 1
ATOM 1359 C C . ASP A 1 169 ? -14.666 7.643 16.000 1.00 96.00 169 ASP A C 1
ATOM 1361 O O . ASP A 1 169 ? -14.344 7.873 14.831 1.00 96.00 169 ASP A O 1
ATOM 1365 N N . LEU A 1 170 ? -14.128 6.619 16.678 1.00 95.00 170 LEU A N 1
ATOM 1366 C CA . LEU A 1 170 ? -13.097 5.737 16.117 1.00 95.00 170 LEU A CA 1
ATOM 1367 C C . LEU A 1 170 ? -13.581 5.000 14.874 1.00 95.00 170 LEU A C 1
ATOM 1369 O O . LEU A 1 170 ? -12.807 4.830 13.935 1.00 95.00 170 LEU A O 1
ATOM 1373 N N . ARG A 1 171 ? -14.844 4.562 14.843 1.00 93.38 171 ARG A N 1
ATOM 1374 C CA . ARG A 1 171 ? -15.426 3.920 13.660 1.00 93.38 171 ARG A CA 1
ATOM 1375 C C . ARG A 1 171 ? -15.425 4.871 12.468 1.00 93.38 171 ARG A C 1
ATOM 1377 O O . ARG A 1 171 ? -15.095 4.451 11.362 1.00 93.38 171 ARG A O 1
ATOM 1384 N N . THR A 1 172 ? -15.773 6.133 12.698 1.00 95.44 172 THR A N 1
ATOM 1385 C CA . THR A 1 172 ? -15.785 7.164 11.657 1.00 95.44 172 THR A CA 1
ATOM 1386 C C . THR A 1 172 ? -14.377 7.400 11.113 1.00 95.44 172 THR A C 1
ATOM 1388 O O . THR A 1 172 ? -14.172 7.315 9.903 1.00 95.44 172 THR A O 1
ATOM 1391 N N . VAL A 1 173 ? -13.391 7.588 11.996 1.00 96.19 173 VAL A N 1
ATOM 1392 C CA . VAL A 1 173 ? -11.984 7.798 11.606 1.00 96.19 173 VAL A CA 1
ATOM 1393 C C . VAL A 1 173 ? -11.395 6.564 10.917 1.00 96.19 173 VAL A C 1
ATOM 1395 O O . VAL A 1 173 ? -10.670 6.690 9.930 1.00 96.19 173 VAL A O 1
ATOM 1398 N N . LEU A 1 174 ? -11.717 5.358 11.390 1.00 93.44 174 LEU A N 1
ATOM 1399 C CA . LEU A 1 174 ? -11.248 4.116 10.779 1.00 93.44 174 LEU A CA 1
ATOM 1400 C C . LEU A 1 174 ? -11.800 3.956 9.360 1.00 93.44 174 LEU A C 1
ATOM 1402 O O . LEU A 1 174 ? -11.035 3.625 8.459 1.00 93.44 174 LEU A O 1
ATOM 1406 N N . ASN A 1 175 ? -13.092 4.225 9.150 1.00 91.94 175 ASN A N 1
ATOM 1407 C CA . ASN A 1 175 ? -13.692 4.195 7.816 1.00 91.94 175 ASN A CA 1
ATOM 1408 C C . ASN A 1 175 ? -13.009 5.201 6.884 1.00 91.94 175 ASN A C 1
ATOM 1410 O O . ASN A 1 175 ? -12.544 4.810 5.821 1.00 91.94 175 ASN A O 1
ATOM 1414 N N . GLN A 1 176 ? -12.831 6.451 7.325 1.00 95.06 176 GLN A N 1
ATOM 1415 C CA . GLN A 1 176 ? -12.123 7.474 6.544 1.00 95.06 176 GLN A CA 1
ATOM 1416 C C . GLN A 1 176 ? -10.689 7.054 6.192 1.00 95.06 176 GLN A C 1
ATOM 1418 O O . GLN A 1 176 ? -10.235 7.264 5.071 1.00 95.06 176 GLN A O 1
ATOM 1423 N N . THR A 1 177 ? -9.981 6.422 7.132 1.00 94.06 177 THR A N 1
ATOM 1424 C CA . THR A 1 177 ? -8.610 5.932 6.923 1.00 94.06 177 THR A CA 1
ATOM 1425 C C . THR A 1 177 ? -8.571 4.798 5.895 1.00 94.06 177 THR A C 1
ATOM 1427 O O . THR A 1 177 ? -7.684 4.755 5.043 1.00 94.06 177 THR A O 1
ATOM 1430 N N . LEU A 1 178 ? -9.536 3.874 5.951 1.00 91.44 178 LEU A N 1
ATOM 1431 C CA . LEU A 1 178 ? -9.648 2.770 4.998 1.00 91.44 178 LEU A CA 1
ATOM 1432 C C . LEU A 1 178 ? -10.051 3.257 3.603 1.00 91.44 178 LEU A C 1
ATOM 1434 O O . LEU A 1 178 ? -9.486 2.769 2.624 1.00 91.44 178 LEU A O 1
ATOM 1438 N N . ASP A 1 179 ? -10.961 4.226 3.520 1.00 93.31 179 ASP A N 1
ATOM 1439 C CA . ASP A 1 179 ? -11.374 4.856 2.266 1.00 93.31 179 ASP A CA 1
ATOM 1440 C C . ASP A 1 179 ? -10.201 5.610 1.628 1.00 93.31 179 ASP A C 1
ATOM 1442 O O . ASP A 1 179 ? -9.923 5.424 0.444 1.00 93.31 179 ASP A O 1
ATOM 1446 N N . HIS A 1 180 ? -9.439 6.378 2.419 1.00 94.69 180 HIS A N 1
ATOM 1447 C CA . HIS A 1 180 ? -8.217 7.045 1.953 1.00 94.69 180 HIS A CA 1
ATOM 1448 C C . HIS A 1 180 ? -7.206 6.038 1.396 1.00 94.69 180 HIS A C 1
ATOM 1450 O O . HIS A 1 180 ? -6.733 6.183 0.267 1.00 94.69 180 HIS A O 1
ATOM 1456 N N . ARG A 1 181 ? -6.946 4.951 2.138 1.00 94.19 181 ARG A N 1
ATOM 1457 C CA . ARG A 1 181 ? -6.082 3.852 1.681 1.00 94.19 181 ARG A CA 1
ATOM 1458 C C . ARG A 1 181 ? -6.563 3.270 0.354 1.00 94.19 181 ARG A C 1
ATOM 1460 O O . ARG A 1 181 ? -5.759 3.047 -0.547 1.00 94.19 181 ARG A O 1
ATOM 1467 N N . HIS A 1 182 ? -7.863 3.009 0.234 1.00 93.38 182 HIS A N 1
ATOM 1468 C CA . HIS A 1 182 ? -8.450 2.449 -0.977 1.00 93.38 182 HIS A CA 1
ATOM 1469 C C . HIS A 1 182 ? -8.277 3.393 -2.172 1.00 93.38 182 HIS A C 1
ATOM 1471 O O . HIS A 1 182 ? -7.830 2.954 -3.229 1.00 93.38 182 HIS A O 1
ATOM 1477 N N . CYS A 1 183 ? -8.533 4.691 -1.994 1.00 93.44 183 CYS A N 1
ATOM 1478 C CA . CYS A 1 183 ? -8.327 5.707 -3.026 1.00 93.44 183 CYS A CA 1
ATOM 1479 C C . CYS A 1 183 ? -6.874 5.753 -3.524 1.00 93.44 183 CYS A C 1
ATOM 1481 O O . CYS A 1 183 ? -6.651 5.753 -4.737 1.00 93.44 183 CYS A O 1
ATOM 1483 N N . ILE A 1 184 ? -5.889 5.728 -2.616 1.00 94.25 184 ILE A N 1
ATOM 1484 C CA . ILE A 1 184 ? -4.465 5.675 -2.990 1.00 94.25 184 ILE A CA 1
ATOM 1485 C C . ILE A 1 184 ? -4.180 4.419 -3.817 1.00 94.25 184 ILE A C 1
ATOM 1487 O O . ILE A 1 184 ? -3.595 4.503 -4.897 1.00 94.25 184 ILE A O 1
ATOM 1491 N N . LEU A 1 185 ? -4.617 3.251 -3.339 1.00 94.12 185 LEU A N 1
ATOM 1492 C CA . LEU A 1 185 ? -4.357 1.982 -4.018 1.00 94.12 185 LEU A CA 1
ATOM 1493 C C . LEU A 1 185 ? -5.013 1.917 -5.403 1.00 94.12 185 LEU A C 1
ATOM 1495 O O . LEU A 1 185 ? -4.397 1.413 -6.337 1.00 94.12 185 LEU A O 1
ATOM 1499 N N . VAL A 1 186 ? -6.225 2.456 -5.562 1.00 92.88 186 VAL A N 1
ATOM 1500 C CA . VAL A 1 186 ? -6.902 2.558 -6.866 1.00 92.88 186 VAL A CA 1
ATOM 1501 C C . VAL A 1 186 ? -6.147 3.492 -7.811 1.00 92.88 186 VAL A C 1
ATOM 1503 O O . VAL A 1 186 ? -6.038 3.190 -8.999 1.00 92.88 186 VAL A O 1
ATOM 1506 N N . SER A 1 187 ? -5.606 4.602 -7.302 1.00 92.06 187 SER A N 1
ATOM 1507 C CA . SER A 1 187 ? -4.769 5.516 -8.086 1.00 92.06 187 SER A CA 1
ATOM 1508 C C . SER A 1 187 ? -3.502 4.815 -8.587 1.00 92.06 187 SER A C 1
ATOM 1510 O O . SER A 1 187 ? -3.231 4.797 -9.787 1.00 92.06 187 SER A O 1
ATOM 1512 N N . ILE A 1 188 ? -2.787 4.120 -7.695 1.00 93.50 188 ILE A N 1
ATOM 1513 C CA . ILE A 1 188 ? -1.587 3.344 -8.041 1.00 93.50 188 ILE A CA 1
ATOM 1514 C C . ILE A 1 188 ? -1.916 2.239 -9.047 1.00 93.50 188 ILE A C 1
ATOM 1516 O O . ILE A 1 188 ? -1.209 2.079 -10.038 1.00 93.50 188 ILE A O 1
ATOM 1520 N N . ALA A 1 189 ? -3.001 1.491 -8.837 1.00 92.81 189 ALA A N 1
ATOM 1521 C CA . ALA A 1 189 ? -3.382 0.367 -9.692 1.00 92.81 189 ALA A CA 1
ATOM 1522 C C . ALA A 1 189 ? -3.654 0.762 -11.155 1.00 92.81 189 ALA A C 1
ATOM 1524 O O . ALA A 1 189 ? -3.580 -0.103 -12.029 1.00 92.81 189 ALA A O 1
ATOM 1525 N N . ARG A 1 190 ? -3.953 2.041 -11.425 1.00 90.69 190 ARG A N 1
ATOM 1526 C CA . ARG A 1 190 ? -4.120 2.584 -12.782 1.00 90.69 190 ARG A CA 1
ATOM 1527 C C . ARG A 1 190 ? -2.793 2.817 -13.497 1.00 90.69 190 ARG A C 1
ATOM 1529 O O . ARG A 1 190 ? -2.726 2.628 -14.703 1.00 90.69 190 ARG A O 1
ATOM 1536 N N . GLU A 1 191 ? -1.754 3.229 -12.775 1.00 91.19 191 GLU A N 1
ATOM 1537 C CA . GLU A 1 191 ? -0.474 3.630 -13.373 1.00 91.19 191 GLU A CA 1
ATOM 1538 C C . GLU A 1 191 ? 0.638 2.573 -13.216 1.00 91.19 191 GLU A C 1
ATOM 1540 O O . GLU A 1 191 ? 1.626 2.602 -13.950 1.00 91.19 191 GLU A O 1
ATOM 1545 N N . ILE A 1 192 ? 0.486 1.610 -12.297 1.00 92.38 192 ILE A N 1
ATOM 1546 C CA . ILE A 1 192 ? 1.555 0.678 -11.897 1.00 92.38 192 ILE A CA 1
ATOM 1547 C C . ILE A 1 192 ? 2.152 -0.111 -13.068 1.00 92.38 192 ILE A C 1
ATOM 1549 O O . ILE A 1 192 ? 3.361 -0.331 -13.095 1.00 92.38 192 ILE A O 1
ATOM 1553 N N . ARG A 1 193 ? 1.341 -0.511 -14.058 1.00 91.62 193 ARG A N 1
ATOM 1554 C CA . ARG A 1 193 ? 1.844 -1.223 -15.245 1.00 91.62 193 ARG A CA 1
ATOM 1555 C C . ARG A 1 193 ? 2.758 -0.338 -16.083 1.00 91.62 193 ARG A C 1
ATOM 1557 O O . ARG A 1 193 ? 3.858 -0.755 -16.426 1.00 91.62 193 ARG A O 1
ATOM 1564 N N . VAL A 1 194 ? 2.325 0.893 -16.352 1.00 92.25 194 VAL A N 1
ATOM 1565 C CA . VAL A 1 194 ? 3.099 1.884 -17.109 1.00 92.25 194 VAL A CA 1
ATOM 1566 C C . VAL A 1 194 ? 4.420 2.183 -16.404 1.00 92.25 194 VAL A C 1
ATOM 1568 O O . VAL A 1 194 ? 5.475 2.177 -17.038 1.00 92.25 194 VAL A O 1
ATOM 1571 N N . TRP A 1 195 ? 4.382 2.397 -15.089 1.00 93.88 195 TRP A N 1
ATOM 1572 C CA . TRP A 1 195 ? 5.583 2.611 -14.283 1.00 93.88 195 TRP A CA 1
ATOM 1573 C C . TRP A 1 195 ? 6.535 1.416 -14.336 1.00 93.88 195 TRP A C 1
ATOM 1575 O O . TRP A 1 195 ? 7.733 1.597 -14.535 1.00 93.88 195 TRP A O 1
ATOM 1585 N N . MET A 1 196 ? 6.009 0.196 -14.216 1.00 93.62 196 MET A N 1
ATOM 1586 C CA . MET A 1 196 ? 6.815 -1.019 -14.277 1.00 93.62 196 MET A CA 1
ATOM 1587 C C . MET A 1 196 ? 7.499 -1.173 -15.638 1.00 93.62 196 MET A C 1
ATOM 1589 O O . MET A 1 196 ? 8.696 -1.447 -15.681 1.00 93.62 196 MET A O 1
ATOM 1593 N N . THR A 1 197 ? 6.782 -0.927 -16.738 1.00 93.69 197 THR A N 1
ATOM 1594 C CA . THR A 1 197 ? 7.368 -0.945 -18.084 1.00 93.69 197 THR A CA 1
ATOM 1595 C C . THR A 1 197 ? 8.479 0.094 -18.219 1.00 93.69 197 THR A C 1
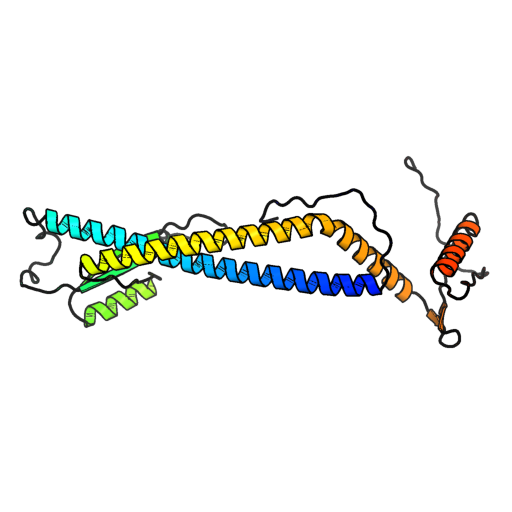ATOM 1597 O O . THR A 1 197 ? 9.568 -0.251 -18.665 1.00 93.69 197 THR A O 1
ATOM 1600 N N . LYS A 1 198 ? 8.262 1.334 -17.762 1.00 94.62 198 LYS A N 1
ATOM 1601 C CA . LYS A 1 198 ? 9.284 2.396 -17.785 1.00 94.62 198 LYS A CA 1
ATOM 1602 C C . LYS A 1 198 ? 10.557 2.007 -17.027 1.00 94.62 198 LYS A C 1
ATOM 1604 O O . LYS A 1 198 ? 11.657 2.162 -17.555 1.00 94.62 198 LYS A O 1
ATOM 1609 N N . VAL A 1 199 ? 10.411 1.454 -15.822 1.00 95.25 199 VAL A N 1
ATOM 1610 C CA . VAL A 1 199 ? 11.542 0.996 -14.997 1.00 95.25 199 VAL A CA 1
ATOM 1611 C C . VAL A 1 199 ? 12.295 -0.149 -15.676 1.00 95.25 199 VAL A C 1
ATOM 1613 O O . VAL A 1 199 ? 13.525 -0.142 -15.696 1.00 95.25 199 VAL A O 1
ATOM 1616 N N . LEU A 1 200 ? 11.578 -1.116 -16.256 1.00 95.25 200 LEU A N 1
ATOM 1617 C CA . LEU A 1 200 ? 12.191 -2.235 -16.975 1.00 95.25 200 LEU A CA 1
ATOM 1618 C C . LEU A 1 200 ? 12.942 -1.764 -18.225 1.00 95.25 200 LEU A C 1
ATOM 1620 O O . LEU A 1 200 ? 14.093 -2.146 -18.401 1.00 95.25 200 LEU A O 1
ATOM 1624 N N . MET A 1 201 ? 12.354 -0.865 -19.022 1.00 95.19 201 MET A N 1
ATOM 1625 C CA . MET A 1 201 ? 13.033 -0.263 -20.175 1.00 95.19 201 MET A CA 1
ATOM 1626 C C . MET A 1 201 ? 14.333 0.429 -19.761 1.00 95.19 201 MET A C 1
ATOM 1628 O O . MET A 1 201 ? 15.371 0.214 -20.382 1.00 95.19 201 MET A O 1
ATOM 1632 N N . MET A 1 202 ? 14.301 1.229 -18.691 1.00 95.00 202 MET A N 1
ATOM 1633 C CA . MET A 1 202 ? 15.493 1.932 -18.220 1.00 95.00 202 MET A CA 1
ATOM 1634 C C . MET A 1 202 ? 16.570 0.965 -17.718 1.00 95.00 202 MET A C 1
ATOM 1636 O O . MET A 1 202 ? 17.753 1.139 -18.012 1.00 95.00 202 MET A O 1
ATOM 1640 N N . LYS A 1 203 ? 16.165 -0.082 -16.992 1.00 95.19 203 LYS A N 1
ATOM 1641 C CA . LYS A 1 203 ? 17.069 -1.143 -16.543 1.00 95.19 203 LYS A CA 1
ATOM 1642 C C . LYS A 1 203 ? 17.753 -1.823 -17.730 1.00 95.19 203 LYS A C 1
ATOM 1644 O O . LYS A 1 203 ? 18.968 -2.001 -17.686 1.00 95.19 203 LYS A O 1
ATOM 1649 N N . ASP A 1 204 ? 17.001 -2.172 -18.771 1.00 95.75 204 ASP A N 1
ATOM 1650 C CA . ASP A 1 204 ? 17.538 -2.839 -19.960 1.00 95.75 204 ASP A CA 1
ATOM 1651 C C . ASP A 1 204 ? 18.526 -1.932 -20.715 1.00 95.75 204 ASP A C 1
ATOM 1653 O O . ASP A 1 204 ? 19.583 -2.396 -21.145 1.00 95.75 204 ASP A O 1
ATOM 1657 N N . ILE A 1 205 ? 18.247 -0.625 -20.801 1.00 94.19 205 ILE A N 1
ATOM 1658 C CA . ILE A 1 205 ? 19.163 0.368 -21.391 1.00 94.19 205 ILE A CA 1
ATOM 1659 C C . ILE A 1 205 ? 20.467 0.454 -20.593 1.00 94.19 205 ILE A C 1
ATOM 1661 O O . ILE A 1 205 ? 21.547 0.348 -21.173 1.00 94.19 205 ILE A O 1
ATOM 1665 N N . TYR A 1 206 ? 20.394 0.601 -19.267 1.00 94.12 206 TYR A N 1
ATOM 1666 C CA . TYR A 1 206 ? 21.598 0.646 -18.433 1.00 94.12 206 TYR A CA 1
ATOM 1667 C C . TYR A 1 206 ? 22.376 -0.668 -18.472 1.00 94.12 206 TYR A C 1
ATOM 1669 O O . TYR A 1 206 ? 23.605 -0.662 -18.478 1.00 94.12 206 TYR A O 1
ATOM 1677 N N . GLN A 1 207 ? 21.680 -1.800 -18.554 1.00 95.50 207 GLN A N 1
ATOM 1678 C CA . GLN A 1 207 ? 22.320 -3.096 -18.725 1.00 95.50 207 GLN A CA 1
ATOM 1679 C C . GLN A 1 207 ? 23.049 -3.196 -20.073 1.00 95.50 207 GLN A C 1
ATOM 1681 O O . GLN A 1 207 ? 24.143 -3.755 -20.116 1.00 95.50 207 GLN A O 1
ATOM 1686 N N . ALA A 1 208 ? 22.496 -2.626 -21.147 1.00 94.25 208 ALA A N 1
ATOM 1687 C CA . ALA A 1 208 ? 23.184 -2.524 -22.431 1.00 94.25 208 ALA A CA 1
ATOM 1688 C C . ALA A 1 208 ? 24.419 -1.615 -22.350 1.00 94.25 208 ALA A C 1
ATOM 1690 O O . ALA A 1 208 ? 25.492 -2.010 -22.797 1.00 94.25 208 ALA A O 1
ATOM 1691 N N . PHE A 1 209 ? 24.302 -0.445 -21.714 1.00 91.81 209 PHE A N 1
ATOM 1692 C CA . PHE A 1 209 ? 25.425 0.485 -21.536 1.00 91.81 209 PHE A CA 1
ATOM 1693 C C . PHE A 1 209 ? 26.564 -0.115 -20.714 1.00 91.81 209 PHE A C 1
ATOM 1695 O O . PHE A 1 209 ? 27.726 0.157 -20.996 1.00 91.81 209 PHE A O 1
ATOM 1702 N N . ASN A 1 210 ? 26.259 -0.995 -19.760 1.00 93.38 210 ASN A N 1
ATOM 1703 C CA . ASN A 1 210 ? 27.279 -1.722 -19.003 1.00 93.38 210 ASN A CA 1
ATOM 1704 C C . ASN A 1 210 ? 28.122 -2.680 -19.867 1.00 93.38 210 ASN A C 1
ATOM 1706 O O . ASN A 1 210 ? 29.171 -3.129 -19.412 1.00 93.38 210 ASN A O 1
ATOM 1710 N N . MET A 1 211 ? 27.681 -3.013 -21.084 1.00 93.06 211 MET A N 1
ATOM 1711 C CA . MET A 1 211 ? 28.461 -3.796 -22.051 1.00 93.06 211 MET A CA 1
ATOM 1712 C C . MET A 1 211 ? 29.287 -2.914 -23.000 1.00 93.06 211 MET A C 1
ATOM 1714 O O . MET A 1 211 ? 30.021 -3.446 -23.831 1.00 93.06 211 MET A O 1
ATOM 1718 N N . PHE A 1 212 ? 29.153 -1.587 -22.927 1.00 93.94 212 PHE A N 1
ATOM 1719 C CA . PHE A 1 212 ? 29.857 -0.656 -23.806 1.00 93.94 212 PHE A CA 1
ATOM 1720 C C . PHE A 1 212 ? 31.176 -0.217 -23.176 1.00 93.94 212 PHE A C 1
ATOM 1722 O O . PHE A 1 212 ? 31.306 -0.098 -21.958 1.00 93.94 212 PHE A O 1
ATOM 1729 N N . ASN A 1 213 ? 32.160 0.066 -24.023 1.00 92.25 213 ASN A N 1
ATOM 1730 C CA . ASN A 1 213 ? 33.423 0.649 -23.599 1.00 92.25 213 ASN A CA 1
ATOM 1731 C C . ASN A 1 213 ? 33.307 2.175 -23.616 1.00 92.25 213 ASN A C 1
ATOM 1733 O O . ASN A 1 213 ? 32.791 2.750 -24.571 1.00 92.25 213 ASN A O 1
ATOM 1737 N N . LEU A 1 214 ? 33.797 2.838 -22.572 1.00 89.38 214 LEU A N 1
ATOM 1738 C CA . LEU A 1 214 ? 33.841 4.296 -22.513 1.00 89.38 214 LEU A CA 1
ATOM 1739 C C . LEU A 1 214 ? 35.092 4.807 -23.243 1.00 89.38 214 LEU A C 1
ATOM 1741 O O . LEU A 1 214 ? 36.212 4.461 -22.862 1.00 89.38 214 LEU A O 1
ATOM 1745 N N . ASP A 1 215 ? 34.905 5.665 -24.242 1.00 86.94 215 ASP A N 1
ATOM 1746 C CA . ASP A 1 215 ? 35.980 6.464 -24.819 1.00 86.94 215 ASP A CA 1
ATOM 1747 C C . ASP A 1 215 ? 36.109 7.782 -24.052 1.00 86.94 215 ASP A C 1
ATOM 1749 O O . ASP A 1 215 ? 35.281 8.688 -24.162 1.00 86.94 215 ASP A O 1
ATOM 1753 N N . VAL A 1 216 ? 37.171 7.881 -23.255 1.00 83.38 216 VAL A N 1
ATOM 1754 C CA . VAL A 1 216 ? 37.458 9.051 -22.415 1.00 83.38 216 VAL A CA 1
ATOM 1755 C C . VAL A 1 216 ? 37.862 10.269 -23.255 1.00 83.38 216 VAL A C 1
ATOM 1757 O O . VAL A 1 216 ? 37.709 11.398 -22.793 1.00 83.38 216 VAL A O 1
ATOM 1760 N N . ILE A 1 217 ? 38.377 10.070 -24.472 1.00 79.94 217 ILE A N 1
ATOM 1761 C CA . ILE A 1 217 ? 38.884 11.157 -25.320 1.00 79.94 217 ILE A CA 1
ATOM 1762 C C . ILE A 1 217 ? 37.719 11.895 -25.977 1.00 79.94 217 ILE A C 1
ATOM 1764 O O . ILE A 1 217 ? 37.655 13.122 -25.918 1.00 79.94 217 ILE A O 1
ATOM 1768 N N . GLU A 1 218 ? 36.785 11.150 -26.566 1.00 77.69 218 GLU A N 1
ATOM 1769 C CA . GLU A 1 218 ? 35.601 11.716 -27.226 1.00 77.69 218 GLU A CA 1
ATOM 1770 C C . GLU A 1 218 ? 34.400 11.857 -26.279 1.00 77.69 218 GLU A C 1
ATOM 1772 O O . GLU A 1 218 ? 33.359 12.382 -26.673 1.00 77.69 218 GLU A O 1
ATOM 1777 N N . ASN A 1 219 ? 34.547 11.424 -25.019 1.00 82.19 219 ASN A N 1
ATOM 1778 C CA . ASN A 1 219 ? 33.474 11.358 -24.025 1.00 82.19 219 ASN A CA 1
ATOM 1779 C C . ASN A 1 219 ? 32.238 10.615 -24.574 1.00 82.19 219 ASN A C 1
ATOM 1781 O O . ASN A 1 219 ? 31.098 11.066 -24.440 1.00 82.19 219 ASN A O 1
ATOM 1785 N N . GLY A 1 220 ? 32.496 9.490 -25.244 1.00 85.38 220 GLY A N 1
ATOM 1786 C CA . GLY A 1 220 ? 31.510 8.689 -25.963 1.00 85.38 220 GLY A CA 1
ATOM 1787 C C . GLY A 1 220 ? 31.508 7.230 -25.519 1.00 85.38 220 GLY A C 1
ATOM 1788 O O . GLY A 1 220 ? 32.393 6.775 -24.796 1.00 85.38 220 GLY A O 1
ATOM 1789 N N . PHE A 1 221 ? 30.505 6.476 -25.964 1.00 89.88 221 PHE A N 1
ATOM 1790 C CA . PHE A 1 221 ? 30.469 5.025 -25.793 1.00 89.88 221 PHE A CA 1
ATOM 1791 C C . PHE A 1 221 ? 30.802 4.330 -27.112 1.00 89.88 221 PHE A C 1
ATOM 1793 O O . PHE A 1 221 ? 30.256 4.673 -28.159 1.00 89.88 221 PHE A O 1
ATOM 1800 N N . ILE A 1 222 ? 31.655 3.313 -27.036 1.00 90.88 222 ILE A N 1
ATOM 1801 C CA . ILE A 1 222 ? 32.008 2.418 -28.132 1.00 90.88 222 ILE A CA 1
ATOM 1802 C C . ILE A 1 222 ? 31.408 1.049 -27.830 1.00 90.88 222 ILE A C 1
ATOM 1804 O O . ILE A 1 222 ? 31.674 0.443 -26.790 1.00 90.88 222 ILE A O 1
ATOM 1808 N N . ALA A 1 223 ? 30.617 0.546 -28.768 1.00 92.81 223 ALA A N 1
ATOM 1809 C CA . ALA A 1 223 ? 29.995 -0.763 -28.683 1.00 92.81 223 ALA A CA 1
ATOM 1810 C C . ALA A 1 223 ? 30.266 -1.554 -29.959 1.00 92.81 223 ALA A C 1
ATOM 1812 O O . ALA A 1 223 ? 30.190 -1.015 -31.063 1.00 92.81 223 ALA A O 1
ATOM 1813 N N . GLU A 1 224 ? 30.529 -2.848 -29.804 1.00 92.25 224 GLU A N 1
ATOM 1814 C CA . GLU A 1 224 ? 30.575 -3.787 -30.920 1.00 92.25 224 GLU A CA 1
ATOM 1815 C C . GLU A 1 224 ? 29.293 -4.614 -30.913 1.00 92.25 224 GLU A C 1
ATOM 1817 O O . GLU A 1 224 ? 28.874 -5.128 -29.875 1.00 92.25 224 GLU A O 1
ATOM 1822 N N . CYS A 1 225 ? 28.632 -4.717 -32.064 1.00 92.75 225 CYS A N 1
ATOM 1823 C CA . CYS A 1 225 ? 27.396 -5.477 -32.181 1.00 92.75 225 CYS A CA 1
ATOM 1824 C C . CYS A 1 225 ? 27.272 -6.145 -33.549 1.00 92.75 225 CYS A C 1
ATOM 1826 O O . CYS A 1 225 ? 27.799 -5.672 -34.558 1.00 92.75 225 CYS A O 1
ATOM 1828 N N . TRP A 1 226 ? 26.545 -7.259 -33.571 1.00 94.12 226 TRP A N 1
ATOM 1829 C CA . TRP A 1 226 ? 26.189 -7.955 -34.798 1.00 94.12 226 TRP A CA 1
ATOM 1830 C C . TRP A 1 226 ? 24.882 -7.390 -35.350 1.00 94.12 226 TRP A C 1
ATOM 1832 O O . TRP A 1 226 ? 23.858 -7.416 -34.670 1.00 94.12 226 TRP A O 1
ATOM 1842 N N . ILE A 1 227 ? 24.910 -6.915 -36.595 1.00 93.38 227 ILE A N 1
ATOM 1843 C CA . ILE A 1 227 ? 23.743 -6.363 -37.291 1.00 93.38 227 ILE A CA 1
ATOM 1844 C C . ILE A 1 227 ? 23.535 -7.153 -38.591 1.00 93.38 227 ILE A C 1
ATOM 1846 O O . ILE A 1 227 ? 24.491 -7.317 -39.356 1.00 93.38 227 ILE A O 1
ATOM 1850 N N . PRO A 1 228 ? 22.313 -7.632 -38.891 1.00 94.12 228 PRO A N 1
ATOM 1851 C CA . PRO A 1 228 ? 22.008 -8.184 -40.205 1.00 94.12 228 PRO A CA 1
ATOM 1852 C C . PRO A 1 228 ? 22.258 -7.137 -41.294 1.00 94.12 228 PRO A C 1
ATOM 1854 O O . PRO A 1 228 ? 21.699 -6.045 -41.241 1.00 94.12 228 PRO A O 1
ATOM 1857 N N . VAL A 1 229 ? 23.041 -7.484 -42.318 1.00 92.31 229 VAL A N 1
ATOM 1858 C CA . VAL A 1 229 ? 23.422 -6.549 -43.397 1.00 92.31 229 VAL A CA 1
ATOM 1859 C C . VAL A 1 229 ? 22.197 -5.903 -44.064 1.00 92.31 229 VAL A C 1
ATOM 1861 O O . VAL A 1 229 ? 22.229 -4.728 -44.410 1.00 92.31 229 VAL A O 1
ATOM 1864 N N . ALA A 1 230 ? 21.088 -6.640 -44.176 1.00 93.31 230 ALA A N 1
ATOM 1865 C CA . ALA A 1 230 ? 19.838 -6.148 -44.757 1.00 93.31 230 ALA A CA 1
ATOM 1866 C C . ALA A 1 230 ? 19.118 -5.067 -43.923 1.00 93.31 230 ALA A C 1
ATOM 1868 O O . ALA A 1 230 ? 18.264 -4.375 -44.462 1.00 93.31 230 ALA A O 1
ATOM 1869 N N . ASN A 1 231 ? 19.431 -4.930 -42.630 1.00 93.62 231 ASN A N 1
ATOM 1870 C CA . ASN A 1 231 ? 18.821 -3.956 -41.715 1.00 93.62 231 ASN A CA 1
ATOM 1871 C C . ASN A 1 231 ? 19.779 -2.814 -41.345 1.00 93.62 231 ASN A C 1
ATOM 1873 O O . ASN A 1 231 ? 19.493 -2.038 -40.434 1.00 93.62 231 ASN A O 1
ATOM 1877 N N . LEU A 1 232 ? 20.923 -2.704 -42.027 1.00 92.81 232 LEU A N 1
ATOM 1878 C CA . LEU A 1 232 ? 21.926 -1.688 -41.719 1.00 92.81 232 LEU A CA 1
ATOM 1879 C C . LEU A 1 232 ? 21.362 -0.264 -41.866 1.00 92.81 232 LEU A C 1
ATOM 1881 O O . LEU A 1 232 ? 21.591 0.575 -40.997 1.00 92.81 232 LEU A O 1
ATOM 1885 N N . GLU A 1 233 ? 20.585 -0.014 -42.924 1.00 94.00 233 GLU A N 1
ATOM 1886 C CA . GLU A 1 233 ? 19.942 1.285 -43.171 1.00 94.00 233 GLU A CA 1
ATOM 1887 C C . GLU A 1 233 ? 18.914 1.637 -42.084 1.00 94.00 233 GLU A C 1
ATOM 1889 O O . GLU A 1 233 ? 18.888 2.772 -41.607 1.00 94.00 233 GLU A O 1
ATOM 1894 N N . ASP A 1 234 ? 18.123 0.659 -41.626 1.00 94.94 234 ASP A N 1
ATOM 1895 C CA . ASP A 1 234 ? 17.140 0.859 -40.552 1.00 94.94 234 ASP A CA 1
ATOM 1896 C C . ASP A 1 234 ? 17.821 1.311 -39.251 1.00 94.94 234 ASP A C 1
ATOM 1898 O O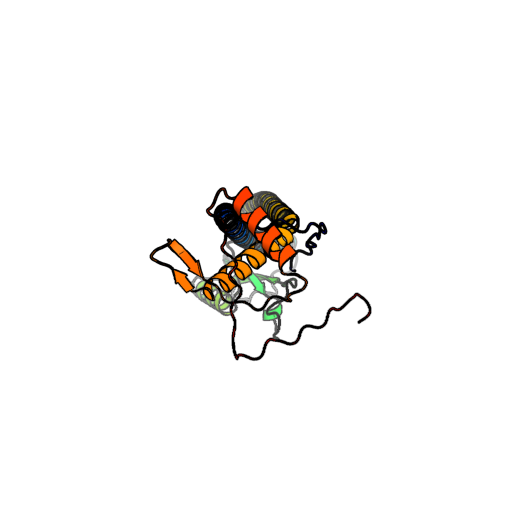 . ASP A 1 234 ? 17.348 2.227 -38.572 1.00 94.94 234 ASP A O 1
ATOM 1902 N N . VAL A 1 235 ? 18.958 0.689 -38.912 1.00 94.19 235 VAL A N 1
ATOM 1903 C CA . VAL A 1 235 ? 19.748 1.040 -37.723 1.00 94.19 235 VAL A CA 1
ATOM 1904 C C . VAL A 1 235 ? 20.366 2.430 -37.869 1.00 94.19 235 VAL A C 1
ATOM 1906 O O . VAL A 1 235 ? 20.284 3.229 -36.937 1.00 94.19 235 VAL A O 1
ATOM 1909 N N . GLN A 1 236 ? 20.941 2.756 -39.031 1.00 92.62 236 GLN A N 1
ATOM 1910 C CA . GLN A 1 236 ? 21.495 4.091 -39.293 1.00 92.62 236 GLN A CA 1
ATOM 1911 C C . GLN A 1 236 ? 20.430 5.184 -39.154 1.00 92.62 236 GLN A C 1
ATOM 1913 O O . GLN A 1 236 ? 20.675 6.203 -38.509 1.00 92.62 236 GLN A O 1
ATOM 1918 N N . LEU A 1 237 ? 19.231 4.954 -39.693 1.00 94.06 237 LEU A N 1
ATOM 1919 C CA . LEU A 1 237 ? 18.121 5.895 -39.584 1.00 94.06 237 LEU A CA 1
ATOM 1920 C C . LEU A 1 237 ? 17.637 6.047 -38.135 1.00 94.06 237 LEU A C 1
ATOM 1922 O O . LEU A 1 237 ? 17.323 7.155 -37.700 1.00 94.06 237 LEU A O 1
ATOM 1926 N N . ALA A 1 238 ? 17.586 4.956 -37.365 1.00 92.81 238 ALA A N 1
ATOM 1927 C CA . ALA A 1 238 ? 17.240 5.008 -35.946 1.00 92.81 238 ALA A CA 1
ATOM 1928 C C . ALA A 1 238 ? 18.261 5.827 -35.134 1.00 92.81 238 ALA A C 1
ATOM 1930 O O . ALA A 1 238 ? 17.859 6.645 -34.303 1.00 92.81 238 ALA A O 1
ATOM 1931 N N . LEU A 1 239 ? 19.559 5.663 -35.413 1.00 92.06 239 LEU A N 1
ATOM 1932 C CA . LEU A 1 239 ? 20.628 6.454 -34.797 1.00 92.06 239 LEU A CA 1
ATOM 1933 C C . LEU A 1 239 ? 20.513 7.941 -35.156 1.00 92.06 239 LEU A C 1
ATOM 1935 O O . LEU A 1 239 ? 20.560 8.778 -34.258 1.00 92.06 239 LEU A O 1
ATOM 1939 N N . GLN A 1 240 ? 20.281 8.269 -36.432 1.00 91.75 240 GLN A N 1
ATOM 1940 C CA . GLN A 1 240 ? 20.075 9.653 -36.881 1.00 91.75 240 GLN A CA 1
ATOM 1941 C C . GLN A 1 240 ? 18.902 10.319 -36.156 1.00 91.75 240 GLN A C 1
ATOM 1943 O O . GLN A 1 240 ? 19.066 11.403 -35.600 1.00 91.75 240 GLN A O 1
ATOM 1948 N N . ARG A 1 241 ? 17.751 9.640 -36.059 1.00 91.62 241 ARG A N 1
ATOM 1949 C CA . ARG A 1 241 ? 16.589 10.136 -35.298 1.00 91.62 241 ARG A CA 1
ATOM 1950 C C . ARG A 1 241 ? 16.922 10.383 -33.825 1.00 91.62 241 ARG A C 1
ATOM 1952 O O . ARG A 1 241 ? 16.448 11.355 -33.241 1.00 91.62 241 ARG A O 1
ATOM 1959 N N . GLY A 1 242 ? 17.725 9.508 -33.216 1.00 89.88 242 GLY A N 1
ATOM 1960 C CA . GLY A 1 242 ? 18.196 9.672 -31.839 1.00 89.88 242 GLY A CA 1
ATOM 1961 C C . GLY A 1 242 ? 19.085 10.906 -31.668 1.00 89.88 242 GLY A C 1
ATOM 1962 O O . GLY A 1 242 ? 18.878 11.695 -30.742 1.00 89.88 242 GLY A O 1
ATOM 1963 N N . THR A 1 243 ? 20.029 11.112 -32.589 1.00 90.25 243 THR A N 1
ATOM 1964 C CA . THR A 1 243 ? 20.893 12.300 -32.636 1.00 90.25 243 THR A CA 1
ATOM 1965 C C . THR A 1 243 ? 20.071 13.578 -32.817 1.00 90.25 243 THR A C 1
ATOM 1967 O O . THR A 1 243 ? 20.255 14.525 -32.057 1.00 90.25 243 THR A O 1
ATOM 1970 N N . GLU A 1 244 ? 19.115 13.601 -33.747 1.00 90.50 244 GLU A N 1
ATOM 1971 C CA . GLU A 1 244 ? 18.237 14.755 -33.993 1.00 90.50 244 GLU A CA 1
ATOM 1972 C C . GLU A 1 244 ? 17.381 15.108 -32.772 1.00 90.50 244 GLU A C 1
ATOM 1974 O O . GLU A 1 244 ? 17.271 16.279 -32.411 1.00 90.50 244 GLU A O 1
ATOM 1979 N N . LYS A 1 245 ? 16.808 14.101 -32.098 1.00 88.00 245 LYS A N 1
ATOM 1980 C CA . LYS A 1 245 ? 15.964 14.306 -30.910 1.00 88.00 245 LYS A CA 1
ATOM 1981 C C . LYS A 1 245 ? 16.752 14.865 -29.722 1.00 88.00 245 LYS A C 1
ATOM 1983 O O . LYS A 1 245 ? 16.188 15.593 -28.912 1.00 88.00 245 LYS A O 1
ATOM 1988 N N . THR A 1 246 ? 18.029 14.505 -29.598 1.00 85.38 246 THR A N 1
ATOM 1989 C CA . THR A 1 246 ? 18.890 14.904 -28.470 1.00 85.38 246 THR A CA 1
ATOM 1990 C C . THR A 1 246 ? 19.760 16.125 -28.766 1.00 85.38 246 THR A C 1
ATOM 1992 O O . THR A 1 246 ? 20.277 16.733 -27.832 1.00 85.38 246 THR A O 1
ATOM 1995 N N . GLY A 1 247 ? 19.935 16.491 -30.040 1.00 83.75 247 GLY A N 1
ATOM 1996 C CA . GLY A 1 247 ? 20.883 17.523 -30.468 1.00 83.75 247 GLY A CA 1
ATOM 1997 C C . GLY A 1 247 ? 22.352 17.136 -30.248 1.00 83.75 247 GLY A C 1
ATOM 1998 O O . GLY A 1 247 ? 23.207 18.017 -30.193 1.00 83.75 247 GLY A O 1
ATOM 1999 N N . SER A 1 248 ? 22.638 15.841 -30.073 1.00 83.12 248 SER A N 1
ATOM 2000 C CA . SER A 1 248 ? 23.984 15.319 -29.804 1.00 83.12 248 SER A CA 1
ATOM 2001 C C . SER A 1 248 ? 24.837 15.222 -31.078 1.00 83.12 248 SER A C 1
ATOM 2003 O O . SER A 1 248 ? 24.374 15.497 -32.186 1.00 83.12 248 SER A O 1
ATOM 2005 N N . PHE A 1 249 ? 26.093 14.799 -30.935 1.00 82.19 249 PHE A N 1
ATOM 2006 C CA . PHE A 1 249 ? 26.935 14.433 -32.071 1.00 82.19 249 PHE A CA 1
ATOM 2007 C C . PHE A 1 249 ? 26.403 13.163 -32.769 1.00 82.19 249 PHE A C 1
ATOM 2009 O O . PHE A 1 249 ? 25.838 12.284 -32.107 1.00 82.19 249 PHE A O 1
ATOM 2016 N N . PRO A 1 250 ? 26.559 13.040 -34.102 1.00 81.69 250 PRO A N 1
ATOM 2017 C CA . PRO A 1 250 ? 26.114 11.862 -34.841 1.00 81.69 250 PRO A CA 1
ATOM 2018 C C . PRO A 1 250 ? 26.821 10.595 -34.367 1.00 81.69 250 PRO A C 1
ATOM 2020 O O . PRO A 1 250 ? 28.046 10.566 -34.266 1.00 81.69 250 PRO A O 1
ATOM 2023 N N . ALA A 1 251 ? 26.058 9.526 -34.137 1.00 83.38 251 ALA A N 1
ATOM 2024 C CA . ALA A 1 251 ? 26.645 8.220 -33.868 1.00 83.38 251 ALA A CA 1
ATOM 2025 C C . ALA A 1 251 ? 27.367 7.697 -35.122 1.00 83.38 251 ALA A C 1
ATOM 2027 O O . ALA A 1 251 ? 26.773 7.604 -36.201 1.00 83.38 251 ALA A O 1
ATOM 2028 N N . ALA A 1 252 ? 28.642 7.333 -34.983 1.00 84.12 252 ALA A N 1
ATOM 2029 C CA . ALA A 1 252 ? 29.425 6.752 -36.066 1.00 84.12 252 ALA A CA 1
ATOM 2030 C C . ALA A 1 252 ? 29.224 5.230 -36.114 1.00 84.12 252 ALA A C 1
ATOM 2032 O O . ALA A 1 252 ? 29.647 4.508 -35.213 1.00 84.12 252 ALA A O 1
ATOM 2033 N N . LEU A 1 253 ? 28.598 4.729 -37.182 1.00 89.38 253 LEU A N 1
ATOM 2034 C CA . LEU A 1 253 ? 28.486 3.291 -37.430 1.00 89.38 253 LEU A CA 1
ATOM 2035 C C . LEU A 1 253 ? 29.606 2.836 -38.372 1.00 89.38 253 LEU A C 1
ATOM 2037 O O . LEU A 1 253 ? 29.589 3.153 -39.562 1.00 89.38 253 LEU A O 1
ATOM 2041 N N . ILE A 1 254 ? 30.568 2.077 -37.848 1.00 88.69 254 ILE A N 1
ATOM 2042 C CA . ILE A 1 254 ? 31.726 1.588 -38.607 1.00 88.69 254 ILE A CA 1
ATOM 2043 C C . ILE A 1 254 ? 31.573 0.085 -38.844 1.00 88.69 254 ILE A C 1
ATOM 2045 O O . ILE A 1 254 ? 31.490 -0.701 -37.904 1.00 88.69 254 ILE A O 1
ATOM 2049 N N . THR A 1 255 ? 31.557 -0.332 -40.113 1.00 89.19 255 THR A N 1
ATOM 2050 C CA . THR A 1 255 ? 31.540 -1.761 -40.458 1.00 89.19 255 THR A CA 1
ATOM 2051 C C . THR A 1 255 ? 32.940 -2.345 -40.290 1.00 89.19 255 THR A C 1
ATOM 2053 O O . THR A 1 255 ? 33.885 -1.893 -40.938 1.00 89.19 255 THR A O 1
ATOM 2056 N N . ARG A 1 256 ? 33.077 -3.363 -39.435 1.00 89.44 256 ARG A N 1
ATOM 2057 C CA . ARG A 1 256 ? 34.353 -4.029 -39.144 1.00 89.44 256 ARG A CA 1
ATOM 2058 C C . ARG A 1 256 ? 34.432 -5.392 -39.833 1.00 89.44 256 ARG A C 1
ATOM 2060 O O . ARG A 1 256 ? 33.503 -6.187 -39.763 1.00 89.44 256 ARG A O 1
ATOM 2067 N N . SER A 1 257 ? 35.573 -5.680 -40.458 1.00 86.75 257 SER A N 1
ATOM 2068 C CA . SER A 1 257 ? 35.935 -7.040 -40.880 1.00 86.75 257 SER A CA 1
ATOM 2069 C C . SER A 1 257 ? 36.442 -7.825 -39.669 1.00 86.75 257 SER A C 1
ATOM 2071 O O . SER A 1 257 ? 37.386 -7.382 -39.013 1.00 86.75 257 SER A O 1
ATOM 2073 N N . THR A 1 258 ? 35.864 -8.993 -39.389 1.00 90.06 258 THR A N 1
ATOM 2074 C CA . THR A 1 258 ? 36.259 -9.869 -38.273 1.00 90.06 258 THR A CA 1
ATOM 2075 C C . THR A 1 258 ? 36.309 -11.338 -38.703 1.00 90.06 258 THR A C 1
ATOM 2077 O O . THR A 1 258 ? 35.699 -11.715 -39.701 1.00 90.06 258 THR A O 1
ATOM 2080 N N . GLN A 1 259 ? 37.063 -12.149 -37.956 1.00 91.50 259 GLN A N 1
ATOM 2081 C CA . GLN A 1 259 ? 37.161 -13.608 -38.120 1.00 91.50 259 GLN A CA 1
ATOM 2082 C C . GLN A 1 259 ? 36.236 -14.370 -37.154 1.00 91.50 259 GLN A C 1
ATOM 2084 O O . GLN A 1 259 ? 36.188 -15.599 -37.176 1.00 91.50 259 GLN A O 1
ATOM 2089 N N . GLU A 1 260 ? 35.529 -13.659 -36.275 1.00 93.69 260 GLU A N 1
ATOM 2090 C CA . GLU A 1 260 ? 34.573 -14.263 -35.349 1.00 93.69 260 GLU A CA 1
ATOM 2091 C C . GLU A 1 260 ? 33.335 -14.784 -36.086 1.00 93.69 260 GLU A C 1
ATOM 2093 O O . GLU A 1 260 ? 32.878 -14.197 -37.069 1.00 93.69 260 GLU A O 1
ATOM 2098 N N . CYS A 1 261 ? 32.780 -15.899 -35.605 1.00 91.12 261 CYS A N 1
ATOM 2099 C CA . CYS A 1 261 ? 31.568 -16.471 -36.181 1.00 91.12 261 CYS A CA 1
ATOM 2100 C C . CYS A 1 261 ? 30.347 -15.624 -35.782 1.00 91.12 261 CYS A C 1
ATOM 2102 O O . CYS A 1 261 ? 30.063 -15.521 -34.585 1.00 91.12 261 CYS A O 1
ATOM 2104 N N . PRO A 1 262 ? 29.601 -15.052 -36.745 1.00 92.19 262 PRO A N 1
ATOM 2105 C CA . PRO A 1 262 ? 28.411 -14.275 -36.434 1.00 92.19 262 PRO A CA 1
ATOM 2106 C C . PRO A 1 262 ? 27.299 -15.163 -35.855 1.00 92.19 262 PRO A C 1
ATOM 2108 O O . PRO A 1 262 ? 27.207 -16.352 -36.186 1.00 92.19 262 PRO A O 1
ATOM 2111 N N . PRO A 1 263 ? 26.399 -14.596 -35.035 1.00 94.94 263 PRO A N 1
ATOM 2112 C CA . PRO A 1 263 ? 25.213 -15.301 -34.575 1.00 94.94 263 PRO A CA 1
ATOM 2113 C C . PRO A 1 263 ? 24.293 -15.650 -35.753 1.00 94.94 263 PRO A C 1
ATOM 2115 O O . PRO A 1 263 ? 24.177 -14.907 -36.730 1.00 94.94 263 PRO A O 1
ATOM 2118 N N . THR A 1 264 ? 23.602 -16.786 -35.651 1.00 93.69 264 THR A N 1
ATOM 2119 C CA . THR A 1 264 ? 22.606 -17.190 -36.653 1.00 93.69 264 THR A CA 1
ATOM 2120 C C . THR A 1 264 ? 21.300 -16.429 -36.428 1.00 93.69 264 THR A C 1
ATOM 2122 O O . THR A 1 264 ? 20.756 -16.445 -35.326 1.00 93.69 264 THR A O 1
ATOM 2125 N N . PHE A 1 265 ? 20.779 -15.783 -37.474 1.00 92.62 265 PHE A N 1
ATOM 2126 C CA . PHE A 1 265 ? 19.523 -15.033 -37.434 1.00 92.62 265 PHE A CA 1
ATOM 2127 C C . PHE A 1 265 ? 18.512 -15.623 -38.422 1.00 92.62 265 PHE A C 1
ATOM 2129 O O . PHE A 1 265 ? 18.767 -15.683 -39.625 1.00 92.62 265 PHE A O 1
ATOM 2136 N N . HIS A 1 266 ? 17.346 -16.026 -37.914 1.00 93.50 266 HIS A N 1
ATOM 2137 C CA . HIS A 1 266 ? 16.213 -16.464 -38.725 1.00 93.50 266 HIS A CA 1
ATOM 2138 C C . HIS A 1 266 ? 15.092 -15.435 -38.621 1.00 93.50 266 HIS A C 1
ATOM 2140 O O . HIS A 1 266 ? 14.636 -15.115 -37.525 1.00 93.50 266 HIS A O 1
ATOM 2146 N N . ARG A 1 267 ? 14.631 -14.922 -39.764 1.00 90.94 267 ARG A N 1
ATOM 2147 C CA . ARG A 1 267 ? 13.504 -13.989 -39.794 1.00 90.94 267 ARG A CA 1
ATOM 2148 C C . ARG A 1 267 ? 12.208 -14.764 -39.562 1.00 90.94 267 ARG A C 1
ATOM 2150 O O . ARG A 1 267 ? 11.785 -15.518 -40.434 1.00 90.94 267 ARG A O 1
ATOM 2157 N N . THR A 1 268 ? 11.605 -14.571 -38.396 1.00 93.19 268 THR A N 1
ATOM 2158 C CA . THR A 1 268 ? 10.347 -15.209 -37.998 1.00 93.19 268 THR A CA 1
ATOM 2159 C C . THR A 1 268 ? 9.142 -14.340 -38.348 1.00 93.19 268 THR A C 1
ATOM 2161 O O . THR A 1 268 ? 9.249 -13.133 -38.591 1.00 93.19 268 THR A O 1
ATOM 2164 N N . ASN A 1 269 ? 7.972 -14.969 -38.409 1.00 93.38 269 ASN A N 1
ATOM 2165 C CA . ASN A 1 269 ? 6.685 -14.293 -38.537 1.00 93.38 269 ASN A CA 1
ATOM 2166 C C . ASN A 1 269 ? 5.689 -14.947 -37.565 1.00 93.38 269 ASN A C 1
ATOM 2168 O O . ASN A 1 269 ? 6.065 -15.772 -36.743 1.00 93.38 269 ASN A O 1
ATOM 2172 N N . LYS A 1 270 ? 4.403 -14.589 -37.620 1.00 93.00 270 LYS A N 1
ATOM 2173 C CA . LYS A 1 270 ? 3.407 -15.145 -36.685 1.00 93.00 270 LYS A CA 1
ATOM 2174 C C . LYS A 1 270 ? 3.261 -16.684 -36.760 1.00 93.00 270 LYS A C 1
ATOM 2176 O O . LYS A 1 270 ? 2.721 -17.277 -35.832 1.00 93.00 270 LYS A O 1
ATOM 2181 N N . PHE A 1 271 ? 3.693 -17.313 -37.851 1.00 87.50 271 PHE A N 1
ATOM 2182 C CA . PHE A 1 271 ? 3.509 -18.737 -38.149 1.00 87.50 271 PHE A CA 1
ATOM 2183 C C . PHE A 1 271 ? 4.799 -19.570 -38.108 1.00 87.50 271 PHE A C 1
ATOM 2185 O O . PHE A 1 271 ? 4.705 -20.787 -37.962 1.00 87.50 271 PHE A O 1
ATOM 2192 N N . THR A 1 272 ? 5.966 -18.943 -38.264 1.00 75.31 272 THR A N 1
ATOM 2193 C CA . THR A 1 272 ? 7.297 -19.581 -38.293 1.00 75.31 272 THR A CA 1
ATOM 2194 C C . THR A 1 272 ? 8.181 -18.985 -37.220 1.00 75.31 272 THR A C 1
ATOM 2196 O O . THR A 1 272 ? 8.748 -19.759 -36.426 1.00 75.31 272 THR A O 1
#